Protein AF-A0A4Q3WYU2-F1 (afdb_monomer_lite)

Secondary structure (DSSP, 8-state):
-PPPPPPP--EEEE--SS--EEEE-PPPPPPPPPPPPPPP----------------PPP------------TT----------------S-HHHHHHHSTTGGGGTTSEEEEEEEEE-SSS-EEES-GGGGGSSSPPPGGGEEEBSS--TT--TT-EEEEEEEEE-TTTTT---TT-S-EE---TT-EEEEEE----------GGGS---TT--S-S-TT---EEEEEEE--S-TTT--HHHHHHHHHHHHHHHHTT--GGGEEEEETTS--SSSSS---B-S-HHHHHHHHHHHHHH--TT-EEEEEEES---EEESS-BTTBPSEEEB------

Radius of gyration: 28.09 Å; chains: 1;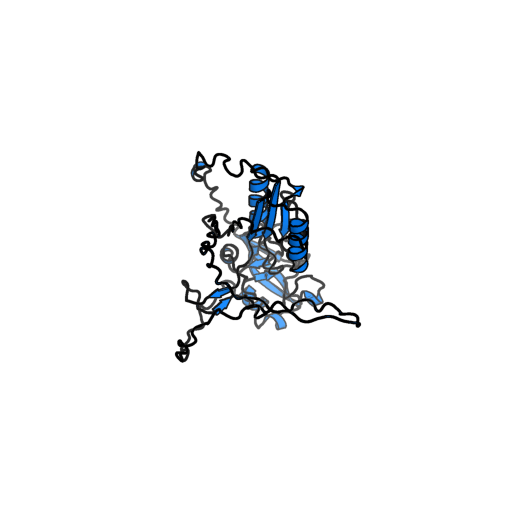 bounding box: 97×62×58 Å

Foldseek 3Di:
DPDQDDDFFEWEFEDADDDTDTDTDDDDDDDDDDDDDDDDDDDDDDDDDDDDDDDDDDDDPDDDPDPDDDPPPPPPDPDPDDPDPPPDAQWPQLLCCQHPNVVVQAQHKGKTWAWFADFLFTKGFRDPVVLNGQADDDSSGIATELDDDPVADGGFTKIKIAGKHQCVVVVHPFPPGRIHGYDDPPMDIDRPGHHDPPPPPPPVVNPPPPPPVPPPPDPQQPAEAEEEAFAAPGSVQQHVVRLVVQLVVLVVCVVSPHDLVRYAYAGACQDHPDDSHHRDYHNDPVVVVVVVVVVSVVDDPRHHYYYYHYHRDWDADPQDDDPRGGGTRPDDPPPD

pLDDT: mean 70.47, std 25.37, range [26.28, 98.38]

Sequence (336 aa):
MKPLPTFALVTLVTCGAALIGVKTVSAQRPIERPPLRKLPVDRAPVQRPPTGPVIKQVPKVELADSLTFNPTLTGQIKPNFPINAKIVLKSPSILKARGAQSATLLNEDVTVTGFYYDGSIPMVIDDMERTRVDMILPPESYIPLSSKVSSLRNGDEVSLTGRLIDPARSGLRLPGEKSALQIGADVTIRKVKPAASRWKRLDSAALTRIPNLTNKLSDGVKSKYAVIISGGADAANNHIRYWNCVKTMYSILTNSGYKAENIKVIYADGSGRDNSAPVHFSATRAHIWSVFKDIAGKMDAGDDLFVMINDHGGGFLTRDIGTYKVGNYGGVVDWS

Structure (mmCIF, N/CA/C/O backbone):
data_AF-A0A4Q3WYU2-F1
#
_entry.id   AF-A0A4Q3WYU2-F1
#
loop_
_atom_site.group_PDB
_atom_site.id
_atom_site.type_symbol
_atom_site.label_atom_id
_atom_site.label_alt_id
_atom_site.label_comp_id
_atom_site.label_asym_id
_atom_site.label_entity_id
_atom_site.label_seq_id
_atom_site.pdbx_PDB_ins_code
_atom_site.Cartn_x
_atom_site.Cartn_y
_atom_site.Cartn_z
_atom_site.occupancy
_atom_site.B_iso_or_equiv
_atom_site.auth_seq_id
_atom_site.auth_comp_id
_atom_site.auth_asym_id
_atom_site.auth_atom_id
_atom_site.pdbx_PDB_model_num
ATOM 1 N N . MET A 1 1 ? -35.645 -13.794 19.875 1.00 36.22 1 MET A N 1
ATOM 2 C CA . MET A 1 1 ? -34.588 -13.046 19.161 1.00 36.22 1 MET A CA 1
ATOM 3 C C . MET A 1 1 ? -34.485 -11.684 19.816 1.00 36.22 1 MET A C 1
ATOM 5 O O . MET A 1 1 ? -35.517 -11.042 19.965 1.00 36.22 1 MET A O 1
ATOM 9 N N . LYS A 1 2 ? -33.300 -11.286 20.293 1.00 28.61 2 LYS A N 1
ATOM 10 C CA . LYS A 1 2 ? -33.086 -9.906 20.753 1.00 28.61 2 LYS A CA 1
ATOM 11 C C . LYS A 1 2 ? -33.133 -8.986 19.522 1.00 28.61 2 LYS A C 1
ATOM 13 O O . LYS A 1 2 ? -32.611 -9.400 18.485 1.00 28.61 2 LYS A O 1
ATOM 18 N N . PRO A 1 3 ? -33.771 -7.808 19.595 1.00 30.09 3 PRO A N 1
ATOM 19 C CA . PRO A 1 3 ? -33.748 -6.860 18.489 1.00 30.09 3 PRO A CA 1
ATOM 20 C C . PRO A 1 3 ? -32.299 -6.442 18.213 1.00 30.09 3 PRO A C 1
ATOM 22 O O . PRO A 1 3 ? -31.518 -6.252 19.146 1.00 30.09 3 PRO A O 1
ATOM 25 N N . LEU A 1 4 ? -31.941 -6.348 16.932 1.00 27.11 4 LEU A N 1
ATOM 26 C CA . LEU A 1 4 ? -30.670 -5.767 16.504 1.00 27.11 4 LEU A CA 1
ATOM 27 C C . LEU A 1 4 ? -30.610 -4.309 16.994 1.00 27.11 4 LEU A C 1
ATOM 29 O O . LEU A 1 4 ? -31.610 -3.599 16.851 1.00 27.11 4 LEU A O 1
ATOM 33 N N . PRO A 1 5 ? -29.492 -3.859 17.588 1.00 30.80 5 PRO A N 1
ATOM 34 C CA . PRO A 1 5 ? -29.360 -2.481 18.030 1.00 30.80 5 PRO A CA 1
ATOM 35 C C . PRO A 1 5 ? -29.409 -1.524 16.834 1.00 30.80 5 PRO A C 1
ATOM 37 O O . PRO A 1 5 ? -28.837 -1.777 15.773 1.00 30.80 5 PRO A O 1
ATOM 40 N N . THR A 1 6 ? -30.124 -0.420 17.026 1.00 30.08 6 THR A N 1
ATOM 41 C CA . THR A 1 6 ? -30.239 0.693 16.085 1.00 30.08 6 THR A CA 1
ATOM 42 C C . THR A 1 6 ? -28.868 1.357 15.895 1.00 30.08 6 THR A C 1
ATOM 44 O O . THR A 1 6 ? -28.133 1.555 16.856 1.00 30.08 6 THR A O 1
ATOM 47 N N . PHE A 1 7 ? -28.531 1.647 14.638 1.00 32.41 7 PHE A N 1
ATOM 48 C CA . PHE A 1 7 ? -27.192 1.913 14.102 1.00 32.41 7 PHE A CA 1
ATOM 49 C C . PHE A 1 7 ? -26.309 2.941 14.837 1.00 32.41 7 PHE A C 1
ATOM 51 O O . PHE A 1 7 ? -26.759 4.012 15.239 1.00 32.41 7 PHE A O 1
ATOM 58 N N . ALA A 1 8 ? -25.013 2.608 14.877 1.00 34.38 8 ALA A N 1
ATOM 59 C CA . ALA A 1 8 ? -23.891 3.444 15.290 1.00 34.38 8 ALA A CA 1
ATOM 60 C C . ALA A 1 8 ? -23.617 4.596 14.305 1.00 34.38 8 ALA A C 1
ATOM 62 O O . ALA A 1 8 ? -23.794 4.469 13.090 1.00 34.38 8 ALA A O 1
ATOM 63 N N . LEU A 1 9 ? -23.125 5.712 14.842 1.00 31.77 9 LEU A N 1
ATOM 64 C CA . LEU A 1 9 ? -22.653 6.864 14.082 1.00 31.77 9 LEU A CA 1
ATOM 65 C C . LEU A 1 9 ? -21.375 6.501 13.305 1.00 31.77 9 LEU A C 1
ATOM 67 O O . LEU A 1 9 ? -20.271 6.561 13.840 1.00 31.77 9 LEU A O 1
ATOM 71 N N . VAL A 1 10 ? -21.504 6.153 12.024 1.00 34.06 10 VAL A N 1
ATOM 72 C CA . VAL A 1 10 ? -20.340 5.909 11.159 1.00 34.06 10 VAL A CA 1
ATOM 73 C C . VAL A 1 10 ? -19.762 7.250 10.714 1.00 34.06 10 VAL A C 1
ATOM 75 O O . VAL A 1 10 ? -20.357 7.964 9.908 1.00 34.06 10 VAL A O 1
ATOM 78 N N . THR A 1 11 ? -18.589 7.595 11.241 1.00 37.28 11 THR A N 1
ATOM 79 C CA . THR A 1 11 ? -17.799 8.730 10.754 1.00 37.28 11 THR A CA 1
ATOM 80 C C . THR A 1 11 ? -16.796 8.235 9.721 1.00 37.28 11 THR A C 1
ATOM 82 O O . THR A 1 11 ? -15.835 7.565 10.082 1.00 37.28 11 THR A O 1
ATOM 85 N N . LEU A 1 12 ? -17.006 8.575 8.447 1.00 35.03 12 LEU A N 1
ATOM 86 C CA . LEU A 1 12 ? -16.069 8.249 7.371 1.00 35.03 12 LEU A CA 1
ATOM 87 C C . LEU A 1 12 ? -15.026 9.367 7.237 1.00 35.03 12 LEU A C 1
ATOM 89 O O . LEU A 1 12 ? -15.391 10.535 7.087 1.00 35.03 12 LEU A O 1
ATOM 93 N N . VAL A 1 13 ? -13.744 9.004 7.266 1.00 41.38 13 VAL A N 1
ATOM 94 C CA . VAL A 1 13 ? -12.618 9.914 7.014 1.00 41.38 13 VAL A CA 1
ATOM 95 C C . VAL A 1 13 ? -11.831 9.400 5.815 1.00 41.38 13 VAL A C 1
ATOM 97 O O . VAL A 1 13 ? -11.294 8.297 5.868 1.00 41.38 13 VAL A O 1
ATOM 100 N N . THR A 1 14 ? -11.738 10.207 4.757 1.00 39.31 14 THR A N 1
ATOM 101 C CA . THR A 1 14 ? -10.902 9.937 3.577 1.00 39.31 14 THR A CA 1
ATOM 102 C C . THR A 1 14 ? -9.653 10.813 3.621 1.00 39.31 14 THR A C 1
ATOM 104 O O . THR A 1 14 ? -9.772 12.031 3.769 1.00 39.31 14 THR A O 1
ATOM 107 N N . CYS A 1 15 ? -8.462 10.231 3.470 1.00 34.69 15 CYS A N 1
ATOM 108 C CA . CYS A 1 15 ? -7.206 10.984 3.440 1.00 34.69 15 CYS A CA 1
ATOM 109 C C . CYS A 1 15 ? -6.688 11.116 1.998 1.00 34.69 15 CYS A C 1
ATOM 111 O O . CYS A 1 15 ? -5.804 10.382 1.568 1.00 34.69 15 CYS A O 1
ATOM 113 N N . GLY A 1 16 ? -7.219 12.095 1.261 1.00 30.66 16 GLY A N 1
ATOM 114 C CA . GLY A 1 16 ? -6.576 12.639 0.061 1.00 30.66 16 GLY A CA 1
ATOM 115 C C . GLY A 1 16 ? -5.658 13.810 0.424 1.00 30.66 16 GLY A C 1
ATOM 116 O O . GLY A 1 16 ? -5.821 14.431 1.474 1.00 30.66 16 GLY A O 1
ATOM 117 N N . ALA A 1 17 ? -4.666 14.113 -0.418 1.00 31.42 17 ALA A N 1
ATOM 118 C CA . ALA A 1 17 ? -3.801 15.274 -0.226 1.00 31.42 17 ALA A CA 1
ATOM 119 C C . ALA A 1 17 ? -4.651 16.559 -0.101 1.00 31.42 17 ALA A C 1
ATOM 121 O O . ALA A 1 17 ? -5.239 17.011 -1.075 1.00 31.42 17 ALA A O 1
ATOM 122 N N . ALA A 1 18 ? -4.661 17.127 1.108 1.00 29.39 18 ALA A N 1
ATOM 123 C CA . ALA A 1 18 ? -5.449 18.269 1.579 1.00 29.39 18 ALA A CA 1
ATOM 124 C C . ALA A 1 18 ? -6.909 17.961 1.999 1.00 29.39 18 ALA A C 1
ATOM 126 O O . ALA A 1 18 ? -7.760 17.595 1.200 1.00 29.39 18 ALA A O 1
ATOM 127 N N . LEU A 1 19 ? -7.162 18.245 3.285 1.00 26.34 19 LEU A N 1
ATOM 128 C CA . LEU A 1 19 ? -8.415 18.200 4.052 1.00 26.34 19 LEU A CA 1
ATOM 129 C C . LEU A 1 19 ? -8.947 16.825 4.497 1.00 26.34 19 LEU A C 1
ATOM 131 O O . LEU A 1 19 ? -9.475 16.027 3.732 1.00 26.34 19 LEU A O 1
ATOM 135 N N . ILE A 1 20 ? -8.904 16.636 5.821 1.00 33.47 20 ILE A N 1
ATOM 136 C CA . ILE A 1 20 ? -9.708 15.669 6.572 1.00 33.47 20 ILE A CA 1
ATOM 137 C C . ILE A 1 20 ? -11.141 16.220 6.614 1.00 33.47 20 ILE A C 1
ATOM 139 O O . ILE A 1 20 ? -11.420 17.171 7.343 1.00 33.47 20 ILE A O 1
ATOM 143 N N . GLY A 1 21 ? -12.042 15.654 5.813 1.00 27.81 21 GLY A N 1
ATOM 144 C CA . GLY A 1 21 ? -13.479 15.909 5.906 1.00 27.81 21 GLY A CA 1
ATOM 145 C C . GLY A 1 21 ? -14.142 14.871 6.808 1.00 27.81 21 GLY A C 1
ATOM 146 O O . GLY A 1 21 ? -14.044 13.678 6.542 1.00 27.81 21 GLY A O 1
ATOM 147 N N . VAL A 1 22 ? -14.818 15.318 7.866 1.00 33.62 22 VAL A N 1
ATOM 148 C CA . VAL A 1 22 ? -15.658 14.479 8.733 1.00 33.62 22 VAL A CA 1
ATOM 149 C C . VAL A 1 22 ? -17.099 14.625 8.256 1.00 33.62 22 VAL A C 1
ATOM 151 O O . VAL A 1 22 ? -17.645 15.727 8.301 1.00 33.62 22 VAL A O 1
ATOM 154 N N . LYS A 1 23 ? -17.729 13.537 7.799 1.00 28.70 23 LYS A N 1
ATOM 155 C CA . LYS A 1 23 ? -19.165 13.527 7.486 1.00 28.70 23 LYS A CA 1
ATOM 156 C C . LYS A 1 23 ? -19.895 12.615 8.464 1.00 28.70 23 LYS A C 1
ATOM 158 O O . LYS A 1 23 ? -19.729 11.400 8.427 1.00 28.70 23 LYS A O 1
ATOM 163 N N . THR A 1 24 ? -20.708 13.213 9.325 1.00 30.83 24 THR A N 1
ATOM 164 C CA . THR A 1 24 ? -21.656 12.518 10.196 1.00 30.83 24 THR A CA 1
ATOM 165 C C . THR A 1 24 ? -22.984 12.350 9.463 1.00 30.83 24 THR A C 1
ATOM 167 O O . THR A 1 24 ? -23.554 13.315 8.955 1.00 30.83 24 THR A O 1
ATOM 170 N N . VAL A 1 25 ? -23.486 11.118 9.388 1.00 27.55 25 VAL A N 1
ATOM 171 C CA . VAL A 1 25 ? -24.829 10.825 8.870 1.00 27.55 25 VAL A CA 1
ATOM 172 C C . VAL A 1 25 ? -25.717 10.492 10.064 1.00 27.55 25 VAL A C 1
ATOM 174 O O . VAL A 1 25 ? -25.493 9.497 10.744 1.00 27.55 25 VAL A O 1
ATOM 177 N N . SER A 1 26 ? -26.699 11.351 10.341 1.00 27.19 26 SER A N 1
ATOM 178 C CA . SER A 1 26 ? -27.725 11.110 11.359 1.00 27.19 26 SER A CA 1
ATOM 179 C C . SER A 1 26 ? -28.973 10.543 10.686 1.00 27.19 26 SER A C 1
ATOM 181 O O . SER A 1 26 ? -29.485 11.138 9.735 1.00 27.19 26 SER A O 1
ATOM 183 N N . ALA A 1 27 ? -29.461 9.395 11.154 1.00 29.72 27 ALA A N 1
ATOM 184 C CA . ALA A 1 27 ? -30.736 8.849 10.706 1.00 29.72 27 ALA A CA 1
ATOM 185 C C . ALA A 1 27 ? -31.886 9.710 11.260 1.00 29.72 27 ALA A C 1
ATOM 187 O O . ALA A 1 27 ? -32.022 9.876 12.474 1.00 29.72 27 ALA A O 1
ATOM 188 N N . GLN A 1 28 ? -32.724 10.266 10.381 1.00 28.83 28 GLN A N 1
ATOM 189 C CA . GLN A 1 28 ? -33.962 10.931 10.795 1.00 28.83 28 GLN A CA 1
ATOM 190 C C . GLN A 1 28 ? -34.948 9.890 11.346 1.00 28.83 28 GLN A C 1
ATOM 192 O O . GLN A 1 28 ? -35.113 8.813 10.773 1.00 28.83 28 GLN A O 1
ATOM 197 N N . ARG A 1 29 ? -35.587 10.206 12.482 1.00 30.81 29 ARG A N 1
ATOM 198 C CA . ARG A 1 29 ? -36.565 9.322 13.134 1.00 30.81 29 ARG A CA 1
ATOM 199 C C . ARG A 1 29 ? -37.762 9.057 12.205 1.00 30.81 29 ARG A C 1
ATOM 201 O O . ARG A 1 29 ? -38.198 9.989 11.527 1.00 30.81 29 ARG A O 1
ATOM 208 N N . PRO A 1 30 ? -38.344 7.844 12.211 1.00 31.12 30 PRO A N 1
ATOM 209 C CA . PRO A 1 30 ? -39.602 7.590 11.522 1.00 31.12 30 PRO A CA 1
ATOM 210 C C . PRO A 1 30 ? -40.717 8.462 12.110 1.00 31.12 30 PRO A C 1
ATOM 212 O O . PRO A 1 30 ? -40.855 8.566 13.327 1.00 31.12 30 PRO A O 1
ATOM 215 N N . ILE A 1 31 ? -41.511 9.076 11.235 1.00 32.53 31 ILE A N 1
ATOM 216 C CA . ILE A 1 31 ? -42.724 9.815 11.596 1.00 32.53 31 ILE A CA 1
ATOM 217 C C . ILE A 1 31 ? -43.745 8.805 12.140 1.00 32.53 31 ILE A C 1
ATOM 219 O O . ILE A 1 31 ? -44.181 7.912 11.410 1.00 32.53 31 ILE A O 1
ATOM 223 N N . GLU A 1 32 ? -44.119 8.927 13.415 1.00 32.00 32 GLU A N 1
ATOM 224 C CA . GLU A 1 32 ? -45.180 8.119 14.022 1.00 32.00 32 GLU A CA 1
ATOM 225 C C . GLU A 1 32 ? -46.522 8.409 13.332 1.00 32.00 32 GLU A C 1
ATOM 227 O O . GLU A 1 32 ? -46.967 9.555 13.252 1.00 32.00 32 GLU A O 1
ATOM 232 N N . ARG A 1 33 ? -47.180 7.364 12.815 1.00 37.44 33 ARG A N 1
ATOM 233 C CA . ARG A 1 33 ? -48.567 7.461 12.337 1.00 37.44 33 ARG A CA 1
ATOM 234 C C . ARG A 1 33 ? -49.530 7.344 13.525 1.00 37.44 33 ARG A C 1
ATOM 236 O O . ARG A 1 33 ? -49.306 6.494 14.387 1.00 37.44 33 ARG A O 1
ATOM 243 N N . PRO A 1 34 ? -50.624 8.125 13.559 1.00 37.47 34 PRO A N 1
ATOM 244 C CA . PRO A 1 34 ? -51.607 8.051 14.634 1.00 37.47 34 PRO A CA 1
ATOM 245 C C . PRO A 1 34 ? -52.399 6.728 14.592 1.00 37.47 34 PRO A C 1
ATOM 247 O O . PRO A 1 34 ? -52.540 6.123 13.524 1.00 37.47 34 PRO A O 1
ATOM 250 N N . PRO A 1 35 ? -52.933 6.263 15.738 1.00 38.59 35 PRO A N 1
ATOM 251 C CA . PRO A 1 35 ? -53.561 4.951 15.842 1.00 38.59 35 PRO A CA 1
ATOM 252 C C . PRO A 1 35 ? -54.923 4.898 15.136 1.00 38.59 35 PRO A C 1
ATOM 254 O O . PRO A 1 35 ? -55.763 5.787 15.275 1.00 38.59 35 PRO A O 1
ATOM 257 N N . LEU A 1 36 ? -55.154 3.805 14.403 1.00 36.00 36 LEU A N 1
ATOM 258 C CA . LEU A 1 36 ? -56.423 3.506 13.740 1.00 36.00 36 LEU A CA 1
ATOM 259 C C . LEU A 1 36 ? -57.513 3.119 14.753 1.00 36.00 36 LEU A C 1
ATOM 261 O O . LEU A 1 36 ? -57.326 2.269 15.626 1.00 36.00 36 LEU A O 1
ATOM 265 N N . ARG A 1 37 ? -58.680 3.747 14.586 1.00 39.66 37 ARG A N 1
ATOM 266 C CA . ARG A 1 37 ? -59.921 3.548 15.345 1.00 39.66 37 ARG A CA 1
ATOM 267 C C . ARG A 1 37 ? -60.522 2.169 15.018 1.00 39.66 37 ARG A C 1
ATOM 269 O O . ARG A 1 37 ? -60.718 1.854 13.848 1.00 39.66 37 ARG A O 1
ATOM 276 N N . LYS A 1 38 ? -60.827 1.352 16.034 1.00 39.81 38 LYS A N 1
ATOM 277 C CA . LYS A 1 38 ? -61.499 0.047 15.865 1.00 39.81 38 LYS A CA 1
ATOM 278 C C . LYS A 1 38 ? -62.997 0.235 15.593 1.00 39.81 38 LYS A C 1
ATOM 280 O O . LYS A 1 38 ? -63.651 0.983 16.315 1.00 39.81 38 LYS A O 1
ATOM 285 N N . LEU A 1 39 ? -63.528 -0.483 14.602 1.00 34.34 39 LEU A N 1
ATOM 286 C CA . LEU A 1 39 ? -64.965 -0.723 14.420 1.00 34.34 39 LEU A CA 1
ATOM 287 C C . LEU A 1 39 ? -65.352 -2.080 15.045 1.00 34.34 39 LEU A C 1
ATOM 289 O O . LEU A 1 39 ? -64.511 -2.985 15.055 1.00 34.34 39 LEU A O 1
ATOM 293 N N . PRO A 1 40 ? -66.579 -2.237 15.577 1.00 47.78 40 PRO A N 1
ATOM 294 C CA . PRO A 1 40 ? -67.021 -3.464 16.231 1.00 47.78 40 PRO A CA 1
ATOM 295 C C . PRO A 1 40 ? -67.700 -4.415 15.236 1.00 47.78 40 PRO A C 1
ATOM 297 O O . PRO A 1 40 ? -68.436 -3.963 14.362 1.00 47.78 40 PRO A O 1
ATOM 300 N N . VAL A 1 41 ? -67.509 -5.726 15.407 1.00 41.09 41 VAL A N 1
ATOM 301 C CA . VAL A 1 41 ? -68.392 -6.745 14.814 1.00 41.09 41 VAL A CA 1
ATOM 302 C C . VAL A 1 41 ? -68.646 -7.861 15.830 1.00 41.09 41 VAL A C 1
ATOM 304 O O . VAL A 1 41 ? -67.733 -8.311 16.525 1.00 41.09 41 VAL A O 1
ATOM 307 N N . ASP A 1 42 ? -69.920 -8.235 15.905 1.00 40.00 42 ASP A N 1
ATOM 308 C CA . ASP A 1 42 ? -70.574 -9.156 16.829 1.00 40.00 42 ASP A CA 1
ATOM 309 C C . ASP A 1 42 ? -70.269 -10.655 16.628 1.00 40.00 42 ASP A C 1
ATOM 311 O O . ASP A 1 42 ? -69.681 -11.097 15.643 1.00 40.00 42 ASP A O 1
ATOM 315 N N . ARG A 1 43 ? -70.693 -11.426 17.640 1.00 39.28 43 ARG A N 1
ATOM 316 C CA . ARG A 1 43 ? -70.486 -12.863 17.915 1.00 39.28 43 ARG A CA 1
ATOM 317 C C . ARG A 1 43 ? -71.302 -13.826 17.030 1.00 39.28 43 ARG A C 1
ATOM 319 O O . ARG A 1 43 ? -72.459 -13.541 16.754 1.00 39.28 43 ARG A O 1
ATOM 326 N N . ALA A 1 44 ? -70.791 -15.056 16.840 1.00 35.91 44 ALA A N 1
ATOM 327 C CA . ALA A 1 44 ? -71.470 -16.325 17.204 1.00 35.91 44 ALA A CA 1
ATOM 328 C C . ALA A 1 44 ? -70.508 -17.558 17.164 1.00 35.91 44 ALA A C 1
ATOM 330 O O . ALA A 1 44 ? -69.491 -17.480 16.475 1.00 35.91 44 ALA A O 1
ATOM 331 N N . PRO A 1 45 ? -70.776 -18.678 17.891 1.00 59.62 45 PRO A N 1
ATOM 332 C CA . PRO A 1 45 ? -69.786 -19.738 18.191 1.00 59.62 45 PRO A CA 1
ATOM 333 C C . PRO A 1 45 ? -70.165 -21.165 17.719 1.00 59.62 45 PRO A C 1
ATOM 335 O O . PRO A 1 45 ? -71.331 -21.519 17.826 1.00 59.62 45 PRO A O 1
ATOM 338 N N . VAL A 1 46 ? -69.203 -22.038 17.350 1.00 35.84 46 VAL A N 1
ATOM 339 C CA . VAL A 1 46 ? -69.365 -23.525 17.337 1.00 35.84 46 VAL A CA 1
ATOM 340 C C . VAL A 1 46 ? -68.011 -24.256 17.582 1.00 35.84 46 VAL A C 1
ATOM 342 O O . VAL A 1 46 ? -66.941 -23.676 17.425 1.00 35.84 46 VAL A O 1
ATOM 345 N N . GLN A 1 47 ? -68.108 -25.508 18.050 1.00 36.59 47 GLN A N 1
ATOM 346 C CA . GLN A 1 47 ? -67.252 -26.383 18.880 1.00 36.59 47 GLN A CA 1
ATOM 347 C C . GLN A 1 47 ? -65.961 -27.022 18.274 1.00 36.59 47 GLN A C 1
ATOM 349 O O . GLN A 1 47 ? -65.692 -26.955 17.082 1.00 36.59 47 GLN A O 1
ATOM 354 N N . ARG A 1 48 ? -65.178 -27.674 19.162 1.00 38.00 48 ARG A N 1
ATOM 355 C CA . ARG A 1 48 ? -63.911 -28.467 19.032 1.00 38.00 48 ARG A CA 1
ATOM 356 C C . ARG A 1 48 ? -64.177 -29.991 19.249 1.00 38.00 48 ARG A C 1
ATOM 358 O O . ARG A 1 48 ? -65.268 -30.261 19.746 1.00 38.00 48 ARG A O 1
ATOM 365 N N . PRO A 1 49 ? -63.192 -30.945 19.242 1.00 53.53 49 PRO A N 1
ATOM 366 C CA . PRO A 1 49 ? -61.919 -31.222 18.494 1.00 53.53 49 PRO A CA 1
ATOM 367 C C . PRO A 1 49 ? -61.873 -32.749 18.055 1.00 53.53 49 PRO A C 1
ATOM 369 O O . PRO A 1 49 ? -62.976 -33.267 17.896 1.00 53.53 49 PRO A O 1
ATOM 372 N N . PRO A 1 50 ? -60.760 -33.554 17.917 1.00 54.09 50 PRO A N 1
ATOM 373 C CA . PRO A 1 50 ? -59.294 -33.327 18.019 1.00 54.09 50 PRO A CA 1
ATOM 374 C C . PRO A 1 50 ? -58.339 -34.079 17.023 1.00 54.09 50 PRO A C 1
ATOM 376 O O . PRO A 1 50 ? -58.737 -34.913 16.223 1.00 54.09 50 PRO A O 1
ATOM 379 N N . THR A 1 51 ? -57.029 -33.831 17.225 1.00 34.84 51 THR A N 1
ATOM 380 C CA . THR A 1 51 ? -55.811 -34.657 16.964 1.00 34.84 51 THR A CA 1
ATOM 381 C C . THR A 1 51 ? -54.989 -34.478 15.672 1.00 34.84 51 THR A C 1
ATOM 383 O O . THR A 1 51 ? -55.464 -34.675 14.564 1.00 34.84 51 THR A O 1
ATOM 386 N N . GLY A 1 52 ? -53.692 -34.168 15.859 1.00 35.94 52 GLY A N 1
ATOM 387 C CA . GLY A 1 52 ? -52.616 -34.239 14.855 1.00 35.94 52 GLY A CA 1
ATOM 388 C C . GLY A 1 52 ? -51.461 -33.253 15.138 1.00 35.94 52 GLY A C 1
ATOM 389 O O . GLY A 1 52 ? -51.740 -32.083 15.405 1.00 35.94 52 GLY A O 1
ATOM 390 N N . PRO A 1 53 ? -50.175 -33.667 15.131 1.00 34.16 53 PRO A N 1
ATOM 391 C CA . PRO A 1 53 ? -49.057 -32.807 15.525 1.00 34.16 53 PRO A CA 1
ATOM 392 C C . PRO A 1 53 ? -48.718 -31.781 14.432 1.00 34.16 53 PRO A C 1
ATOM 394 O O . PRO A 1 53 ? -48.368 -32.130 13.308 1.00 34.16 53 PRO A O 1
ATOM 397 N N . VAL A 1 54 ? -48.797 -30.496 14.782 1.00 34.88 54 VAL A N 1
ATOM 398 C CA . VAL A 1 54 ? -48.447 -29.371 13.906 1.00 34.88 54 VAL A CA 1
ATOM 399 C C . VAL A 1 54 ? -46.942 -29.111 13.980 1.00 34.88 54 VAL A C 1
ATOM 401 O O . VAL A 1 54 ? -46.431 -28.623 14.990 1.00 34.88 54 VAL A O 1
ATOM 404 N N . ILE A 1 55 ? -46.234 -29.385 12.883 1.00 38.03 55 ILE A N 1
ATOM 405 C CA . ILE A 1 55 ? -44.903 -28.829 12.620 1.00 38.03 55 ILE A CA 1
ATOM 406 C C . ILE A 1 55 ? -45.086 -27.322 12.406 1.00 38.03 55 ILE A C 1
ATOM 408 O O . ILE A 1 55 ? -45.748 -26.900 11.458 1.00 38.03 55 ILE A O 1
ATOM 412 N N . LYS A 1 56 ? -44.525 -26.492 13.294 1.00 30.67 56 LYS A N 1
ATOM 413 C CA . LYS A 1 56 ? -44.505 -25.036 13.106 1.00 30.67 56 LYS A CA 1
ATOM 414 C C . LYS A 1 56 ? -43.626 -24.698 11.901 1.00 30.67 56 LYS A C 1
ATOM 416 O O . LYS A 1 56 ? -42.403 -24.690 12.010 1.00 30.67 56 LYS A O 1
ATOM 421 N N . GLN A 1 57 ? -44.257 -24.392 10.769 1.00 32.53 57 GLN A N 1
ATOM 422 C CA . GLN A 1 57 ? -43.619 -23.630 9.702 1.00 32.53 57 GLN A CA 1
ATOM 423 C C . GLN A 1 57 ? -43.215 -22.259 10.259 1.00 32.53 57 GLN A C 1
ATOM 425 O O . GLN A 1 57 ? -44.024 -21.533 10.838 1.00 32.53 57 GLN A O 1
ATOM 430 N N . VAL A 1 58 ? -41.932 -21.937 10.121 1.00 33.81 58 VAL A N 1
ATOM 431 C CA . VAL A 1 58 ? -41.390 -20.600 10.369 1.00 33.81 58 VAL A CA 1
ATOM 432 C C . VAL A 1 58 ? -41.974 -19.663 9.304 1.00 33.81 58 VAL A C 1
ATOM 434 O O . VAL A 1 58 ? -41.992 -20.052 8.134 1.00 33.81 58 VAL A O 1
ATOM 437 N N . PRO A 1 59 ? -42.454 -18.453 9.643 1.00 29.11 59 PRO A N 1
ATOM 438 C CA . PRO A 1 59 ? -42.950 -17.529 8.633 1.00 29.11 59 PRO A CA 1
ATOM 439 C C . PRO A 1 59 ? -41.822 -17.154 7.670 1.00 29.11 59 PRO A C 1
ATOM 441 O O . PRO A 1 59 ? -40.771 -16.663 8.087 1.00 29.11 59 PRO A O 1
ATOM 444 N N . LYS A 1 60 ? -42.059 -17.376 6.377 1.00 29.06 60 LYS A N 1
ATOM 445 C CA . LYS A 1 60 ? -41.278 -16.798 5.287 1.00 29.06 60 LYS A CA 1
ATOM 446 C C . LYS A 1 60 ? -41.478 -15.283 5.358 1.00 29.06 60 LYS A C 1
ATOM 448 O O . LYS A 1 60 ? -42.589 -14.801 5.166 1.00 29.06 60 LYS A O 1
ATOM 453 N N . VAL A 1 61 ? -40.430 -14.543 5.706 1.00 27.00 61 VAL A N 1
ATOM 454 C CA . VAL A 1 61 ? -40.441 -13.081 5.608 1.00 27.00 61 VAL A CA 1
ATOM 455 C C . VAL A 1 61 ? -40.332 -12.747 4.124 1.00 27.00 61 VAL A C 1
ATOM 457 O O . VAL A 1 61 ? -39.254 -12.842 3.544 1.00 27.00 61 VAL A O 1
ATOM 460 N N . GLU A 1 62 ? -41.460 -12.423 3.497 1.00 29.02 62 GLU A N 1
ATOM 461 C CA . GLU A 1 62 ? -41.476 -11.716 2.219 1.00 29.02 62 GLU A CA 1
ATOM 462 C C . GLU A 1 62 ? -40.990 -10.287 2.478 1.00 29.02 62 GLU A C 1
ATOM 464 O O . GLU A 1 62 ? -41.632 -9.506 3.183 1.00 29.02 62 GLU A O 1
ATOM 469 N N . LEU A 1 63 ? -39.802 -9.966 1.962 1.00 29.58 63 LEU A N 1
ATOM 470 C CA . LEU A 1 63 ? -39.354 -8.586 1.826 1.00 29.58 63 LEU A CA 1
ATOM 471 C C . LEU A 1 63 ? -40.274 -7.922 0.803 1.00 29.58 63 LEU A C 1
ATOM 473 O O . LEU A 1 63 ? -40.385 -8.387 -0.325 1.00 29.58 63 LEU A O 1
ATOM 477 N N . ALA A 1 64 ? -40.965 -6.867 1.225 1.00 28.91 64 ALA A N 1
ATOM 478 C CA . ALA A 1 64 ? -41.820 -6.087 0.352 1.00 28.91 64 ALA A CA 1
ATOM 479 C C . ALA A 1 64 ? -40.987 -5.466 -0.780 1.00 28.91 64 ALA A C 1
ATOM 481 O O . ALA A 1 64 ? -40.192 -4.550 -0.559 1.00 28.91 64 ALA A O 1
ATOM 482 N N . ASP A 1 65 ? -41.220 -5.960 -1.992 1.00 37.41 65 ASP A N 1
ATOM 483 C CA . ASP A 1 65 ? -40.890 -5.302 -3.247 1.00 37.41 65 ASP A CA 1
ATOM 484 C C . ASP A 1 65 ? -41.677 -3.989 -3.352 1.00 37.41 65 ASP A C 1
ATOM 486 O O . ASP A 1 65 ? -42.827 -3.966 -3.787 1.00 37.41 65 ASP A O 1
ATOM 490 N N . SER A 1 66 ? -41.073 -2.866 -2.957 1.00 30.30 66 SER A N 1
ATOM 491 C CA . SER A 1 66 ? -41.512 -1.551 -3.439 1.00 30.30 66 SER A CA 1
ATOM 492 C C . SER A 1 66 ? -40.419 -0.485 -3.307 1.00 30.30 66 SER A C 1
ATOM 494 O O . SER A 1 66 ? -40.519 0.455 -2.520 1.00 30.30 66 SER A O 1
ATOM 496 N N . LEU A 1 67 ? -39.385 -0.598 -4.136 1.00 26.28 67 LEU A N 1
ATOM 497 C CA . LEU A 1 67 ? -38.721 0.571 -4.712 1.00 26.28 67 LEU A CA 1
ATOM 498 C C . LEU A 1 67 ? -38.935 0.483 -6.222 1.00 26.28 67 LEU A C 1
ATOM 500 O O . LEU A 1 67 ? -38.145 -0.104 -6.953 1.00 26.28 67 LEU A O 1
ATOM 504 N N . THR A 1 68 ? -40.062 1.017 -6.689 1.00 26.77 68 THR A N 1
ATOM 505 C CA . THR A 1 68 ? -40.345 1.141 -8.120 1.00 26.77 68 THR A CA 1
ATOM 506 C C . THR A 1 68 ? -39.337 2.101 -8.744 1.00 26.77 68 THR A C 1
ATOM 508 O O . THR A 1 68 ? -39.427 3.317 -8.566 1.00 26.77 68 THR A O 1
ATOM 511 N N . PHE A 1 69 ? -38.368 1.544 -9.464 1.00 29.38 69 PHE A N 1
ATOM 512 C CA . PHE A 1 69 ? -37.470 2.285 -10.338 1.00 29.38 69 PHE A CA 1
ATOM 513 C C . PHE A 1 69 ? -38.226 2.646 -11.623 1.00 29.38 69 PHE A C 1
ATOM 515 O O . PHE A 1 69 ? -38.826 1.782 -12.256 1.00 29.38 69 PHE A O 1
ATOM 522 N N . ASN A 1 70 ? -38.235 3.927 -11.986 1.00 27.52 70 ASN A N 1
ATOM 523 C CA . ASN A 1 70 ? -38.912 4.443 -13.175 1.00 27.52 70 ASN A CA 1
ATOM 524 C C . ASN A 1 70 ? -38.012 4.214 -14.415 1.00 27.52 70 ASN A C 1
ATOM 526 O O . ASN A 1 70 ? -36.968 4.862 -14.507 1.00 27.52 70 ASN A O 1
ATOM 530 N N . PRO A 1 71 ? -38.356 3.319 -15.365 1.00 33.34 71 PRO A N 1
ATOM 531 C CA . PRO A 1 71 ? -37.442 2.897 -16.432 1.00 33.34 71 PRO A CA 1
ATOM 532 C C . PRO A 1 71 ? -37.443 3.820 -17.665 1.00 33.34 71 PRO A C 1
ATOM 534 O O . PRO A 1 71 ? -36.858 3.484 -18.691 1.00 33.34 71 PRO A O 1
ATOM 537 N N . THR A 1 72 ? -38.065 4.998 -17.605 1.00 26.77 72 THR A N 1
ATOM 538 C CA . THR A 1 72 ? -38.363 5.799 -18.811 1.00 26.77 72 THR A CA 1
ATOM 539 C C . THR A 1 72 ? -37.211 6.681 -19.326 1.00 26.77 72 THR A C 1
ATOM 541 O O . THR A 1 72 ? -37.440 7.663 -20.024 1.00 26.77 72 THR A O 1
ATOM 544 N N . LEU A 1 73 ? -35.954 6.345 -19.028 1.00 33.16 73 LEU A N 1
ATOM 545 C CA . LEU A 1 73 ? -34.771 7.052 -19.548 1.00 33.16 73 LEU A CA 1
ATOM 546 C C . LEU A 1 73 ? -33.823 6.116 -20.311 1.00 33.16 73 LEU A C 1
ATOM 548 O O . LEU A 1 73 ? -32.606 6.262 -20.272 1.00 33.16 73 LEU A O 1
ATOM 552 N N . THR A 1 74 ? -34.369 5.171 -21.077 1.00 37.22 74 THR A N 1
ATOM 553 C CA . THR A 1 74 ? -33.627 4.482 -22.144 1.00 37.22 74 THR A CA 1
ATOM 554 C C . THR A 1 74 ? -33.602 5.342 -23.407 1.00 37.22 74 THR A C 1
ATOM 556 O O . THR A 1 74 ? -34.166 4.990 -24.443 1.00 37.22 74 THR A O 1
ATOM 559 N N . GLY A 1 75 ? -32.951 6.502 -23.323 1.00 30.67 75 GLY A N 1
ATOM 560 C CA . GLY A 1 75 ? -32.478 7.199 -24.511 1.00 30.67 75 GLY A CA 1
ATOM 561 C C . GLY A 1 75 ? -31.279 6.434 -25.061 1.00 30.67 75 GLY A C 1
ATOM 562 O O . GLY A 1 75 ? -30.234 6.386 -24.417 1.00 30.67 75 GLY A O 1
ATOM 563 N N . GLN A 1 76 ? -31.433 5.810 -26.230 1.00 36.50 76 GLN A N 1
ATOM 564 C CA . GLN A 1 76 ? -30.334 5.225 -26.997 1.00 36.50 76 GLN A CA 1
ATOM 565 C C . GLN A 1 76 ? -29.304 6.310 -27.343 1.00 36.50 76 GLN A C 1
ATOM 567 O O . GLN A 1 76 ? -29.374 6.937 -28.398 1.00 36.50 76 GLN A O 1
ATOM 572 N N . ILE A 1 77 ? -28.324 6.539 -26.473 1.00 31.00 77 ILE A N 1
ATOM 573 C CA . ILE A 1 77 ? -27.156 7.338 -26.830 1.00 31.00 77 ILE A CA 1
ATOM 574 C C . ILE A 1 77 ? -26.143 6.375 -27.437 1.00 31.00 77 ILE A C 1
ATOM 576 O O . ILE A 1 77 ? -25.435 5.657 -26.733 1.00 31.00 77 ILE A O 1
ATOM 580 N N . LYS A 1 78 ? -26.107 6.345 -28.774 1.00 29.56 78 LYS A N 1
ATOM 581 C CA . LYS A 1 78 ? -24.988 5.772 -29.527 1.00 29.56 78 LYS A CA 1
ATOM 582 C C . LYS A 1 78 ? -23.714 6.463 -29.045 1.00 29.56 78 LYS A C 1
ATOM 584 O O . LYS A 1 78 ? -23.620 7.687 -29.168 1.00 29.56 78 LYS A O 1
ATOM 589 N N . PRO A 1 79 ? -22.746 5.735 -28.485 1.00 34.62 79 PRO A N 1
ATOM 590 C CA . PRO A 1 79 ? -21.617 6.398 -27.888 1.00 34.62 79 PRO A CA 1
ATOM 591 C C . PRO A 1 79 ? -20.597 6.749 -28.969 1.00 34.62 79 PRO A C 1
ATOM 593 O O . PRO A 1 79 ? -19.948 5.8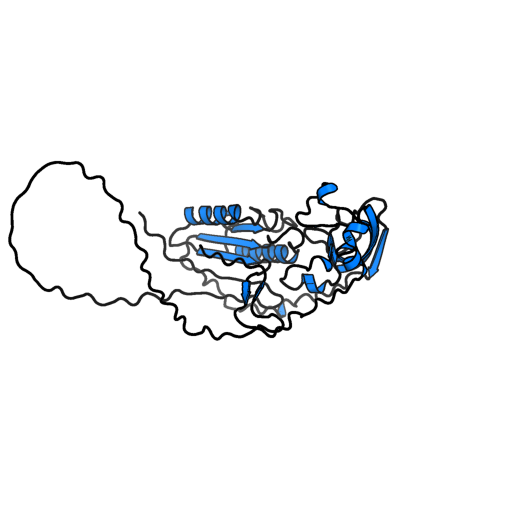84 -29.551 1.00 34.62 79 PRO A O 1
ATOM 596 N N . ASN A 1 80 ? -20.447 8.043 -29.222 1.00 33.66 80 ASN A N 1
ATOM 597 C CA . ASN A 1 80 ? -19.269 8.572 -29.892 1.00 33.66 80 ASN A CA 1
ATOM 598 C C . ASN A 1 80 ? -18.256 8.932 -28.796 1.00 33.66 80 ASN A C 1
ATOM 600 O O . ASN A 1 80 ? -18.344 9.984 -28.165 1.00 33.66 80 ASN A O 1
ATOM 604 N N . PHE A 1 81 ? -17.350 7.997 -28.505 1.00 38.72 81 PHE A N 1
ATOM 605 C CA . PHE A 1 81 ? -16.371 8.094 -27.423 1.00 38.72 81 PHE A CA 1
ATOM 606 C C . PHE A 1 81 ? -15.042 8.711 -27.884 1.00 38.72 81 PHE A C 1
ATOM 608 O O . PHE A 1 81 ? -14.523 8.335 -28.934 1.00 38.72 81 PHE A O 1
ATOM 615 N N . PRO A 1 82 ? -14.368 9.480 -27.016 1.00 31.62 82 PRO A N 1
ATOM 616 C CA . PRO A 1 82 ? -12.914 9.488 -26.947 1.00 31.62 82 PRO A CA 1
ATOM 617 C C . PRO A 1 82 ? -12.460 8.779 -25.658 1.00 31.62 82 PRO A C 1
ATOM 619 O O . PRO A 1 82 ? -12.508 9.342 -24.569 1.00 31.62 82 PRO A O 1
ATOM 622 N N . ILE A 1 83 ? -11.994 7.533 -25.782 1.00 37.31 83 ILE A N 1
ATOM 623 C CA . ILE A 1 83 ? -11.541 6.648 -24.682 1.00 37.31 83 ILE A CA 1
ATOM 624 C C . ILE A 1 83 ? -10.153 7.057 -24.116 1.00 37.31 83 ILE A C 1
ATOM 626 O O . ILE A 1 83 ? -9.609 6.422 -23.222 1.00 37.31 83 ILE A O 1
ATOM 630 N N . ASN A 1 84 ? -9.543 8.151 -24.581 1.00 36.81 84 ASN A N 1
ATOM 631 C CA . ASN A 1 84 ? -8.092 8.335 -24.483 1.00 36.81 84 ASN A CA 1
ATOM 632 C C . ASN A 1 84 ? -7.662 9.589 -23.703 1.00 36.81 84 ASN A C 1
ATOM 634 O O . ASN A 1 84 ? -7.073 10.500 -24.285 1.00 36.81 84 ASN A O 1
ATOM 638 N N . ALA A 1 85 ? -7.822 9.620 -22.377 1.00 44.94 85 ALA A N 1
ATOM 639 C CA . ALA A 1 85 ? -6.826 10.333 -21.570 1.00 44.94 85 ALA A CA 1
ATOM 640 C C . ALA A 1 85 ? -5.574 9.444 -21.536 1.00 44.94 85 ALA A C 1
ATOM 642 O O . ALA A 1 85 ? -5.415 8.589 -20.667 1.00 44.94 85 ALA A O 1
ATOM 643 N N . LYS A 1 86 ? -4.744 9.556 -22.577 1.00 55.75 86 LYS A N 1
ATOM 644 C CA . LYS A 1 86 ? -3.561 8.712 -22.771 1.00 55.75 86 LYS A CA 1
ATOM 645 C C . LYS A 1 86 ? -2.634 8.913 -21.569 1.00 55.75 86 LYS A C 1
ATOM 647 O O . LYS A 1 86 ? -2.127 10.015 -21.371 1.00 55.75 86 LYS A O 1
ATOM 652 N N . ILE A 1 87 ? -2.434 7.875 -20.754 1.00 63.09 87 ILE A N 1
ATOM 653 C CA . ILE A 1 87 ? -1.438 7.900 -19.678 1.00 63.09 87 ILE A CA 1
ATOM 654 C C . ILE A 1 87 ? -0.091 8.200 -20.336 1.00 63.09 87 ILE A C 1
ATOM 656 O O . ILE A 1 87 ? 0.425 7.394 -21.109 1.00 63.09 87 ILE A O 1
ATOM 660 N N . VAL A 1 88 ? 0.460 9.383 -20.065 1.00 76.75 88 VAL A N 1
ATOM 661 C CA . VAL A 1 88 ? 1.788 9.752 -20.553 1.00 76.75 88 VAL A CA 1
ATOM 662 C C . VAL A 1 88 ? 2.797 9.106 -19.617 1.00 76.75 88 VAL A C 1
ATOM 664 O O . VAL A 1 88 ? 2.939 9.523 -18.466 1.00 76.75 88 VAL A O 1
ATOM 667 N N . LEU A 1 89 ? 3.435 8.041 -20.090 1.00 81.12 89 LEU A N 1
ATOM 668 C CA . LEU A 1 89 ? 4.529 7.376 -19.390 1.00 81.12 89 LEU A CA 1
ATOM 669 C C . LEU A 1 89 ? 5.797 8.212 -19.542 1.00 81.12 89 LEU A C 1
ATOM 671 O O . LEU A 1 89 ? 6.130 8.637 -20.650 1.00 81.12 89 LEU A O 1
ATOM 675 N N . LYS A 1 90 ? 6.494 8.459 -18.431 1.00 85.12 90 LYS A N 1
ATOM 676 C CA . LYS A 1 90 ? 7.689 9.320 -18.419 1.00 85.12 90 LYS A CA 1
ATOM 677 C C . LYS A 1 90 ? 8.996 8.561 -18.622 1.00 85.12 90 LYS A C 1
ATOM 679 O O . LYS A 1 90 ? 9.999 9.178 -18.965 1.00 85.12 90 LYS A O 1
ATOM 684 N N . SER A 1 91 ? 8.985 7.241 -18.441 1.00 89.31 91 SER A N 1
ATOM 685 C CA . SER A 1 91 ? 10.176 6.404 -18.565 1.00 89.31 91 SER A CA 1
ATOM 686 C C . SER A 1 91 ? 10.023 5.363 -19.676 1.00 89.31 91 SER A C 1
ATOM 688 O O . SER A 1 91 ? 9.361 4.338 -19.483 1.00 89.31 91 SER A O 1
ATOM 690 N N . PRO A 1 92 ? 10.658 5.584 -20.844 1.00 91.62 92 PRO A N 1
ATOM 691 C CA . PRO A 1 92 ? 10.688 4.597 -21.919 1.00 91.62 92 PRO A CA 1
ATOM 692 C C . PRO A 1 92 ? 11.344 3.275 -21.504 1.00 91.62 92 PRO A C 1
ATOM 694 O O . PRO A 1 92 ? 10.966 2.222 -22.009 1.00 91.62 92 PRO A O 1
ATOM 697 N N . SER A 1 93 ? 12.312 3.313 -20.582 1.00 93.88 93 SER A N 1
ATOM 698 C CA . SER A 1 9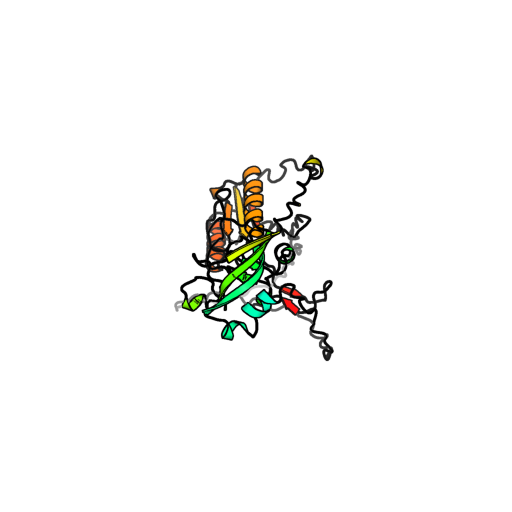3 ? 13.012 2.116 -20.106 1.00 93.88 93 SER A CA 1
ATOM 699 C C . SER A 1 93 ? 12.102 1.221 -19.259 1.00 93.88 93 SER A C 1
ATOM 701 O O . SER A 1 93 ? 12.105 0.005 -19.447 1.00 93.88 93 SER A O 1
ATOM 703 N N . ILE A 1 94 ? 11.249 1.812 -18.413 1.00 94.75 94 ILE A N 1
ATOM 704 C CA . ILE A 1 94 ? 10.227 1.069 -17.659 1.00 94.75 94 ILE A CA 1
ATOM 705 C C . ILE A 1 94 ? 9.175 0.491 -18.611 1.00 94.75 94 ILE A C 1
ATOM 707 O O . ILE A 1 94 ? 8.905 -0.706 -18.546 1.00 94.75 94 ILE A O 1
ATOM 711 N N . LEU A 1 95 ? 8.653 1.293 -19.550 1.00 92.06 95 LEU A N 1
ATOM 712 C CA . LEU A 1 95 ? 7.697 0.813 -20.559 1.00 92.06 95 LEU A CA 1
ATOM 713 C C . LEU A 1 95 ? 8.266 -0.360 -21.370 1.00 92.06 95 LEU A C 1
ATOM 715 O O . LEU A 1 95 ? 7.553 -1.305 -21.692 1.00 92.06 95 LEU A O 1
ATOM 719 N N . LYS A 1 96 ? 9.561 -0.338 -21.697 1.00 92.50 96 LYS A N 1
ATOM 720 C CA . LYS A 1 96 ? 10.205 -1.453 -22.396 1.00 92.50 96 LYS A CA 1
ATOM 721 C C . LYS A 1 96 ? 10.244 -2.721 -21.529 1.00 92.50 96 LYS A C 1
ATOM 723 O O . LYS A 1 96 ? 9.925 -3.802 -22.018 1.00 92.50 96 LYS A O 1
ATOM 728 N N . ALA A 1 97 ? 10.604 -2.584 -20.251 1.00 93.19 97 ALA A N 1
ATOM 729 C CA . ALA A 1 97 ? 10.751 -3.697 -19.309 1.00 93.19 97 ALA A CA 1
ATOM 730 C C . ALA A 1 97 ? 9.416 -4.283 -18.804 1.00 93.19 97 ALA A C 1
ATOM 732 O O . ALA A 1 97 ? 9.380 -5.406 -18.294 1.00 93.19 97 ALA A O 1
ATOM 733 N N . ARG A 1 98 ? 8.318 -3.532 -18.928 1.00 92.00 98 ARG A N 1
ATOM 734 C CA . ARG A 1 98 ? 6.988 -3.899 -18.408 1.00 92.00 98 ARG A CA 1
ATOM 735 C C . ARG A 1 98 ? 5.940 -4.111 -19.499 1.00 92.00 98 ARG A C 1
ATOM 737 O O . ARG A 1 98 ? 4.998 -4.868 -19.280 1.00 92.00 98 ARG A O 1
ATOM 744 N N . GLY A 1 99 ? 6.175 -3.542 -20.679 1.00 87.12 99 GLY A N 1
ATOM 745 C CA . GLY A 1 99 ? 5.215 -3.513 -21.772 1.00 87.12 99 GLY A CA 1
ATOM 746 C C . GLY A 1 99 ? 5.287 -4.702 -22.699 1.00 87.12 99 GLY A C 1
ATOM 747 O O . GLY A 1 99 ? 5.726 -5.791 -22.332 1.00 87.12 99 GLY A O 1
ATOM 748 N N . ALA A 1 100 ? 4.873 -4.487 -23.948 1.00 87.75 100 ALA A N 1
ATOM 749 C CA . ALA A 1 100 ? 4.789 -5.541 -24.960 1.00 87.75 100 ALA A CA 1
ATOM 750 C C . ALA A 1 100 ? 6.126 -6.266 -25.213 1.00 87.75 100 ALA A C 1
ATOM 752 O O . ALA A 1 100 ? 6.126 -7.416 -25.636 1.00 87.75 100 ALA A O 1
ATOM 753 N N . GLN A 1 101 ? 7.260 -5.611 -24.936 1.00 87.50 101 GLN A N 1
ATOM 754 C CA . GLN A 1 101 ? 8.601 -6.176 -25.120 1.00 87.50 101 GLN A CA 1
ATOM 755 C C . GLN A 1 101 ? 9.119 -6.940 -23.891 1.00 87.50 101 GLN A C 1
ATOM 757 O O . GLN A 1 101 ? 10.125 -7.638 -24.001 1.00 87.50 101 GLN A O 1
ATOM 762 N N . SER A 1 102 ? 8.443 -6.861 -22.739 1.00 90.56 102 SER A N 1
ATOM 763 C CA . SER A 1 102 ? 8.918 -7.446 -21.475 1.00 90.56 102 SER A CA 1
ATOM 764 C C . SER A 1 102 ? 9.236 -8.938 -21.590 1.00 90.56 102 SER A C 1
ATOM 766 O O . SER A 1 102 ? 10.291 -9.373 -21.142 1.00 90.56 102 SER A O 1
ATOM 768 N N . ALA A 1 103 ? 8.382 -9.706 -22.273 1.00 90.94 103 ALA A N 1
ATOM 769 C CA . ALA A 1 103 ? 8.561 -11.144 -22.461 1.00 90.94 103 ALA A CA 1
ATOM 770 C C . ALA A 1 103 ? 9.867 -11.502 -23.195 1.00 90.94 103 ALA A C 1
ATOM 772 O O . ALA A 1 103 ? 10.497 -12.500 -22.864 1.00 90.94 103 ALA A O 1
ATOM 773 N N . THR A 1 104 ? 10.290 -10.676 -24.159 1.00 93.94 104 THR A N 1
ATOM 774 C CA . THR A 1 104 ? 11.543 -10.879 -24.914 1.00 93.94 104 THR A CA 1
ATOM 775 C C . THR A 1 104 ? 12.794 -10.464 -24.148 1.00 93.94 104 THR A C 1
ATOM 777 O O . THR A 1 104 ? 13.896 -10.775 -24.578 1.00 93.94 104 THR A O 1
ATOM 780 N N . LEU A 1 105 ? 12.628 -9.750 -23.033 1.00 94.94 105 LEU A N 1
ATOM 781 C CA . LEU A 1 105 ? 13.721 -9.256 -22.196 1.00 94.94 105 LEU A CA 1
ATOM 782 C C . LEU A 1 105 ? 13.879 -10.074 -20.912 1.00 94.94 105 LEU A C 1
ATOM 784 O O . LEU A 1 105 ? 14.733 -9.759 -20.091 1.00 94.94 105 LEU A O 1
ATOM 788 N N . LEU A 1 106 ? 13.043 -11.093 -20.692 1.00 95.25 106 LEU A N 1
ATOM 789 C CA . LEU A 1 106 ? 13.166 -11.949 -19.519 1.00 95.25 106 LEU A CA 1
ATOM 790 C C . LEU A 1 106 ? 14.510 -12.682 -19.537 1.00 95.25 106 LEU A C 1
ATOM 792 O O . LEU A 1 106 ? 14.864 -13.336 -20.513 1.00 95.25 106 LEU A O 1
ATOM 796 N N . ASN A 1 107 ? 15.190 -12.636 -18.398 1.00 93.94 107 ASN A N 1
ATOM 797 C CA . ASN A 1 107 ? 16.546 -13.112 -18.130 1.00 93.94 107 ASN A CA 1
ATOM 798 C C . ASN A 1 107 ? 17.675 -12.284 -18.759 1.00 93.94 107 ASN A C 1
ATOM 800 O O . ASN A 1 107 ? 18.836 -12.637 -18.565 1.00 93.94 107 ASN A O 1
ATOM 804 N N . GLU A 1 108 ? 17.354 -11.173 -19.422 1.00 95.12 108 GLU A N 1
ATOM 805 C CA . GLU A 1 108 ? 18.339 -10.218 -19.927 1.00 95.12 108 GLU A CA 1
ATOM 806 C C . GLU A 1 108 ? 18.639 -9.132 -18.890 1.00 95.12 108 GLU A C 1
ATOM 808 O O . GLU A 1 108 ? 17.787 -8.769 -18.068 1.00 95.12 108 GLU A O 1
ATOM 813 N N . ASP A 1 109 ? 19.842 -8.567 -18.964 1.00 94.75 109 ASP A N 1
ATOM 814 C CA . ASP A 1 109 ? 20.188 -7.378 -18.194 1.00 94.75 109 ASP A CA 1
ATOM 815 C C . ASP A 1 109 ? 19.561 -6.142 -18.844 1.00 94.75 109 ASP A C 1
ATOM 817 O O . ASP A 1 109 ? 19.775 -5.834 -20.021 1.00 94.75 109 ASP A O 1
ATOM 821 N N . VAL A 1 110 ? 18.775 -5.406 -18.061 1.00 95.62 110 VAL A N 1
ATOM 822 C CA . VAL A 1 110 ? 18.085 -4.198 -18.513 1.00 95.62 110 VAL A CA 1
ATOM 823 C C . VAL A 1 110 ? 18.434 -3.023 -17.617 1.00 95.62 110 VAL A C 1
ATOM 825 O O . VAL A 1 110 ? 18.512 -3.145 -16.395 1.00 95.62 110 VAL A O 1
ATOM 828 N N . THR A 1 111 ? 18.604 -1.853 -18.228 1.00 96.31 111 THR A N 1
ATOM 829 C CA . THR A 1 111 ? 18.724 -0.592 -17.498 1.00 96.31 111 THR A CA 1
ATOM 830 C C . THR A 1 111 ? 17.370 0.093 -17.430 1.00 96.31 111 THR A C 1
ATOM 832 O O . THR A 1 111 ? 16.788 0.424 -18.464 1.00 96.31 111 THR A O 1
ATOM 835 N N . VAL A 1 112 ? 16.893 0.355 -16.216 1.00 96.38 112 VAL A N 1
ATOM 836 C CA . VAL A 1 112 ? 15.676 1.123 -15.944 1.00 96.38 112 VAL A CA 1
ATOM 837 C C . VAL A 1 112 ? 16.011 2.435 -15.253 1.00 96.38 112 VAL A C 1
ATOM 839 O O . VAL A 1 112 ? 16.875 2.506 -14.378 1.00 96.38 112 VAL A O 1
ATOM 842 N N . THR A 1 113 ? 15.316 3.490 -15.655 1.00 96.31 113 THR A N 1
ATOM 843 C CA . THR A 1 113 ? 15.487 4.847 -15.136 1.00 96.31 113 THR A CA 1
ATOM 844 C C . THR A 1 113 ? 14.167 5.370 -14.599 1.00 96.31 113 THR A C 1
ATOM 846 O O . THR A 1 113 ? 13.110 5.151 -15.194 1.00 96.31 113 THR A O 1
ATOM 849 N N . GLY A 1 114 ? 14.219 6.062 -13.468 1.00 96.00 114 GLY A N 1
ATOM 850 C CA . GLY A 1 114 ? 13.039 6.612 -12.811 1.00 96.00 114 GLY A CA 1
ATOM 851 C C . GLY A 1 114 ? 13.348 6.996 -11.375 1.00 96.00 114 GLY A C 1
ATOM 852 O O . GLY A 1 114 ? 14.486 7.318 -11.043 1.00 96.00 114 GLY A O 1
ATOM 853 N N . PHE A 1 115 ? 12.347 6.937 -10.512 1.00 95.31 115 PHE A N 1
ATOM 854 C CA . PHE A 1 115 ? 12.472 7.270 -9.103 1.00 95.31 115 PHE A CA 1
ATOM 855 C C . PHE A 1 115 ? 12.366 6.024 -8.240 1.00 95.31 115 PHE A C 1
ATOM 857 O O . PHE A 1 115 ? 11.461 5.211 -8.414 1.00 95.31 115 PHE A O 1
ATOM 864 N N . TYR A 1 116 ? 13.281 5.882 -7.291 1.00 95.81 116 TYR A N 1
ATOM 865 C CA . TYR A 1 116 ? 13.232 4.806 -6.321 1.00 95.81 116 TYR A CA 1
ATOM 866 C C . TYR A 1 116 ? 12.091 5.034 -5.330 1.00 95.81 116 TYR A C 1
ATOM 868 O O . TYR A 1 116 ? 12.014 6.080 -4.684 1.00 95.81 116 TYR A O 1
ATOM 876 N N . TYR A 1 117 ? 11.232 4.034 -5.188 1.00 92.25 117 TYR A N 1
ATOM 877 C CA . TYR A 1 117 ? 10.121 4.021 -4.253 1.00 92.25 117 TYR A CA 1
ATOM 878 C C . TYR A 1 117 ? 10.290 2.861 -3.277 1.00 92.25 117 TYR A C 1
ATOM 880 O O . TYR A 1 117 ? 10.405 1.711 -3.696 1.00 92.25 117 TYR A O 1
ATOM 888 N N . ASP A 1 118 ? 10.306 3.151 -1.977 1.00 87.38 118 ASP A N 1
ATOM 889 C CA . ASP A 1 118 ? 10.626 2.175 -0.926 1.00 87.38 118 ASP A CA 1
ATOM 890 C C . ASP A 1 118 ? 9.401 1.681 -0.138 1.00 87.38 118 ASP A C 1
ATOM 892 O O . ASP A 1 118 ? 9.517 1.335 1.041 1.00 87.38 118 ASP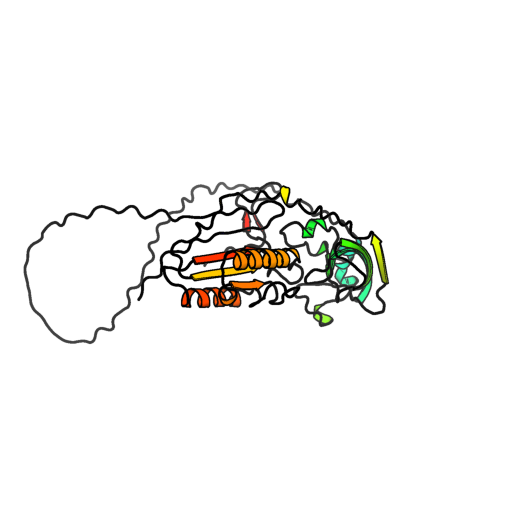 A O 1
ATOM 896 N N . GLY A 1 119 ? 8.233 1.662 -0.793 1.00 80.69 119 GLY A N 1
ATOM 897 C CA . GLY A 1 119 ? 6.988 1.138 -0.229 1.00 80.69 119 GLY A CA 1
ATOM 898 C C . GLY A 1 119 ? 7.032 -0.366 0.067 1.00 80.69 119 GLY A C 1
ATOM 899 O O . GLY A 1 119 ? 8.097 -0.973 0.146 1.00 80.69 119 GLY A O 1
ATOM 900 N N . SER A 1 120 ? 5.860 -0.985 0.242 1.00 77.38 120 SER A N 1
ATOM 901 C CA . SER A 1 120 ? 5.761 -2.413 0.592 1.00 77.38 120 SER A CA 1
ATOM 902 C C . SER A 1 120 ? 6.530 -3.326 -0.356 1.00 77.38 120 SER A C 1
ATOM 904 O O . SER A 1 120 ? 7.173 -4.274 0.086 1.00 77.38 120 SER A O 1
ATOM 906 N N . ILE A 1 121 ? 6.490 -3.000 -1.647 1.00 86.50 121 ILE A N 1
ATOM 907 C CA . ILE A 1 121 ? 7.394 -3.541 -2.650 1.00 86.50 121 ILE A CA 1
ATOM 908 C C . ILE A 1 121 ? 8.327 -2.405 -3.084 1.00 86.50 121 ILE A C 1
ATOM 910 O O . ILE A 1 121 ? 7.833 -1.368 -3.542 1.00 86.50 121 ILE A O 1
ATOM 914 N N . PRO A 1 122 ? 9.656 -2.572 -2.966 1.00 92.06 122 PRO A N 1
ATOM 915 C CA . PRO A 1 122 ? 10.595 -1.620 -3.536 1.00 92.06 122 PRO A CA 1
ATOM 916 C C . PRO A 1 122 ? 10.456 -1.629 -5.059 1.00 92.06 122 PRO A C 1
ATOM 918 O O . PRO A 1 122 ? 10.362 -2.690 -5.668 1.00 92.06 122 PRO A O 1
ATOM 921 N N . MET A 1 123 ? 10.431 -0.461 -5.689 1.00 95.50 123 MET A N 1
ATOM 922 C CA . MET A 1 123 ? 10.235 -0.334 -7.138 1.00 95.50 123 MET A CA 1
ATOM 923 C C . MET A 1 123 ? 10.970 0.885 -7.691 1.00 95.50 123 MET A C 1
ATOM 925 O O . MET A 1 123 ? 11.331 1.801 -6.949 1.00 95.50 123 MET A O 1
ATOM 929 N N . VAL A 1 124 ? 11.166 0.909 -9.006 1.00 96.56 124 VAL A N 1
ATOM 930 C CA . VAL A 1 124 ? 11.477 2.141 -9.741 1.00 96.56 124 VAL A CA 1
ATOM 931 C C . VAL A 1 124 ? 10.213 2.584 -10.462 1.00 96.56 124 VAL A C 1
ATOM 933 O O . VAL A 1 124 ? 9.620 1.788 -11.185 1.00 96.56 124 VAL A O 1
ATOM 936 N N . ILE A 1 125 ? 9.797 3.833 -10.266 1.00 94.56 125 ILE A N 1
ATOM 937 C CA . ILE A 1 125 ? 8.590 4.406 -10.875 1.00 94.56 125 ILE A CA 1
ATOM 938 C C . ILE A 1 125 ? 8.934 5.532 -11.846 1.00 94.56 125 ILE A C 1
ATOM 940 O O . ILE A 1 125 ? 9.918 6.242 -11.658 1.00 94.56 125 ILE A O 1
ATOM 944 N N . ASP A 1 126 ? 8.131 5.716 -12.890 1.00 92.50 126 ASP A N 1
ATOM 945 C CA . ASP A 1 126 ? 8.375 6.747 -13.906 1.00 92.50 126 ASP A CA 1
ATOM 946 C C . ASP A 1 126 ? 8.147 8.174 -13.373 1.00 92.50 126 ASP A C 1
ATOM 948 O O . ASP A 1 126 ? 8.799 9.118 -13.819 1.00 92.50 126 ASP A O 1
ATOM 952 N N . ASP A 1 127 ? 7.228 8.329 -12.416 1.00 87.19 127 ASP A N 1
ATOM 953 C CA . ASP A 1 127 ? 6.800 9.607 -11.857 1.00 87.19 127 ASP A CA 1
ATOM 954 C C . ASP A 1 127 ? 6.353 9.473 -10.393 1.00 87.19 127 ASP A C 1
ATOM 956 O O . ASP A 1 127 ? 5.319 8.867 -10.088 1.00 87.19 127 ASP A O 1
ATOM 960 N N . MET A 1 128 ? 7.094 10.109 -9.478 1.00 85.31 128 MET A N 1
ATOM 961 C CA . MET A 1 128 ? 6.762 10.129 -8.048 1.00 85.31 128 MET A CA 1
ATOM 962 C C . MET A 1 128 ? 5.383 10.707 -7.743 1.00 85.31 128 MET A C 1
ATOM 964 O O . MET A 1 128 ? 4.771 10.300 -6.751 1.00 85.31 128 MET A O 1
ATOM 968 N N . GLU A 1 129 ? 4.867 11.620 -8.568 1.00 80.31 129 GLU A N 1
ATOM 969 C CA . GLU A 1 129 ? 3.566 12.246 -8.318 1.00 80.31 129 GLU A CA 1
ATOM 970 C C . GLU A 1 129 ? 2.417 11.228 -8.375 1.00 80.31 129 GLU A C 1
ATOM 972 O O . GLU A 1 129 ? 1.420 11.394 -7.672 1.00 80.31 129 GLU A O 1
ATOM 977 N N . ARG A 1 130 ? 2.581 10.102 -9.087 1.00 77.88 130 ARG A N 1
ATOM 978 C CA . ARG A 1 130 ? 1.578 9.020 -9.100 1.00 77.88 130 ARG A CA 1
ATOM 979 C C . ARG A 1 130 ? 1.371 8.399 -7.721 1.00 77.88 130 ARG A C 1
ATOM 981 O O . ARG A 1 130 ? 0.258 8.033 -7.369 1.00 77.88 130 ARG A O 1
ATOM 988 N N . THR A 1 131 ? 2.415 8.362 -6.893 1.00 78.00 131 THR A N 1
ATOM 989 C CA . THR A 1 131 ? 2.323 7.851 -5.511 1.00 78.00 131 THR A CA 1
ATOM 990 C C . THR A 1 131 ? 1.682 8.842 -4.538 1.00 78.00 131 THR A C 1
ATOM 992 O O . THR A 1 131 ? 1.436 8.498 -3.377 1.00 78.00 131 THR A O 1
ATOM 995 N N . ARG A 1 132 ? 1.379 10.067 -4.985 1.00 71.00 132 ARG A N 1
ATOM 996 C CA . ARG A 1 132 ? 0.638 11.060 -4.194 1.00 71.00 132 ARG A CA 1
ATOM 997 C C . ARG A 1 132 ? -0.868 11.001 -4.421 1.00 71.00 132 ARG A C 1
ATOM 999 O O . ARG A 1 132 ? -1.609 11.494 -3.576 1.00 71.00 132 ARG A O 1
ATOM 1006 N N . VAL A 1 133 ? -1.304 10.419 -5.535 1.00 65.69 133 VAL A N 1
ATOM 1007 C CA . VAL A 1 133 ? -2.720 10.295 -5.890 1.00 65.69 133 VAL A CA 1
ATOM 1008 C C . VAL A 1 133 ? -3.228 8.926 -5.456 1.00 65.69 133 VAL A C 1
ATOM 1010 O O . VAL A 1 133 ? -2.515 7.928 -5.571 1.00 65.69 133 VAL A O 1
ATOM 1013 N N . ASP A 1 134 ? -4.452 8.890 -4.934 1.00 65.56 134 ASP A N 1
ATOM 1014 C CA . ASP A 1 134 ? -5.098 7.677 -4.439 1.00 65.56 134 ASP A CA 1
ATOM 1015 C C . ASP A 1 134 ? -5.637 6.800 -5.578 1.00 65.56 134 ASP A C 1
ATOM 1017 O O . ASP A 1 134 ? -6.840 6.668 -5.779 1.00 65.56 134 ASP A O 1
ATOM 1021 N N . MET A 1 135 ? -4.721 6.289 -6.401 1.00 66.75 135 MET A N 1
ATOM 1022 C CA . MET A 1 135 ? -5.019 5.451 -7.556 1.00 66.75 135 MET A CA 1
ATOM 1023 C C . MET A 1 135 ? -3.995 4.336 -7.725 1.00 66.75 135 MET A C 1
ATOM 1025 O O . MET A 1 135 ? -2.812 4.518 -7.425 1.00 66.75 135 MET A O 1
ATOM 1029 N N . ILE A 1 136 ? -4.466 3.225 -8.294 1.00 73.88 136 ILE A N 1
ATOM 1030 C CA . ILE A 1 136 ? -3.638 2.098 -8.716 1.00 73.88 136 ILE A CA 1
ATOM 1031 C C . ILE A 1 136 ? -2.614 2.582 -9.746 1.00 73.88 136 ILE A C 1
ATOM 1033 O O . ILE A 1 136 ? -2.959 3.269 -10.715 1.00 73.88 136 ILE A O 1
ATOM 1037 N N . LEU A 1 137 ? -1.351 2.204 -9.549 1.00 81.19 137 LEU A N 1
ATOM 1038 C CA . LEU A 1 137 ? -0.297 2.501 -10.509 1.00 81.19 137 LEU A CA 1
ATOM 1039 C C . LEU A 1 137 ? -0.510 1.693 -11.800 1.00 81.19 137 LEU A C 1
ATOM 1041 O O . LEU A 1 137 ? -0.676 0.471 -11.740 1.00 81.19 137 LEU A O 1
ATOM 1045 N N . PRO A 1 138 ? -0.458 2.328 -12.985 1.00 84.62 138 PRO A N 1
ATOM 1046 C CA . PRO A 1 138 ? -0.432 1.599 -14.247 1.00 84.62 138 PRO A CA 1
ATOM 1047 C C . PRO A 1 138 ? 0.762 0.628 -14.278 1.00 84.62 138 PRO A C 1
ATOM 1049 O O . PRO A 1 138 ? 1.875 1.060 -13.986 1.00 84.62 138 PRO A O 1
ATOM 1052 N N . PRO A 1 139 ? 0.595 -0.647 -14.676 1.00 86.56 139 PRO A N 1
ATOM 1053 C CA . PRO A 1 139 ? 1.693 -1.624 -14.678 1.00 86.56 139 PRO A CA 1
ATOM 1054 C C . PRO A 1 139 ? 2.939 -1.187 -15.461 1.00 86.56 139 PRO A C 1
ATOM 1056 O O . PRO A 1 139 ? 4.048 -1.583 -15.118 1.00 86.56 139 PRO A O 1
ATOM 1059 N N . GLU A 1 140 ? 2.754 -0.341 -16.476 1.00 89.56 140 GLU A N 1
ATOM 1060 C CA . GLU A 1 140 ? 3.803 0.222 -17.337 1.00 89.56 140 GLU A CA 1
ATOM 1061 C C . GLU A 1 140 ? 4.546 1.422 -16.733 1.00 89.56 140 GLU A C 1
ATOM 1063 O O . GLU A 1 140 ? 5.484 1.944 -17.335 1.00 89.56 140 GLU A O 1
ATOM 1068 N N . SER A 1 141 ? 4.104 1.915 -15.575 1.00 90.94 141 SER A N 1
ATOM 1069 C CA . SER A 1 141 ? 4.662 3.104 -14.928 1.00 90.94 141 SER A CA 1
ATOM 1070 C C . SER A 1 141 ? 5.621 2.770 -13.786 1.00 90.94 141 SER A C 1
ATOM 1072 O O . SER A 1 141 ? 6.140 3.679 -13.140 1.00 90.94 141 SER A O 1
ATOM 1074 N N . TYR A 1 142 ? 5.837 1.488 -13.494 1.00 94.88 142 TYR A N 1
ATOM 1075 C CA . TYR A 1 142 ? 6.757 1.042 -12.454 1.00 94.88 142 TYR A CA 1
ATOM 1076 C C . TYR A 1 142 ? 7.345 -0.327 -12.765 1.00 94.88 142 TYR A C 1
ATOM 1078 O O . TYR A 1 142 ? 6.745 -1.116 -13.485 1.00 94.88 142 TYR A O 1
ATOM 1086 N N . ILE A 1 143 ? 8.492 -0.630 -12.165 1.00 96.25 143 ILE A N 1
ATOM 1087 C CA . ILE A 1 143 ? 9.087 -1.964 -12.146 1.00 96.25 143 ILE A CA 1
ATOM 1088 C C . ILE A 1 143 ? 9.404 -2.374 -10.699 1.00 96.25 143 ILE A C 1
ATOM 1090 O O . ILE A 1 143 ? 10.187 -1.689 -10.034 1.00 96.25 143 ILE A O 1
ATOM 1094 N N . PRO A 1 144 ? 8.805 -3.466 -10.189 1.00 95.94 144 PRO A N 1
ATOM 1095 C CA . PRO A 1 144 ? 9.155 -4.049 -8.899 1.00 95.94 144 PRO A CA 1
ATOM 1096 C C . PRO A 1 144 ? 10.620 -4.473 -8.841 1.00 95.94 144 PRO A C 1
ATOM 1098 O O . PRO A 1 144 ? 11.181 -4.935 -9.834 1.00 95.94 144 PRO A O 1
ATOM 1101 N N . LEU A 1 145 ? 11.215 -4.376 -7.660 1.00 95.44 145 LEU A N 1
ATOM 1102 C CA . LEU A 1 145 ? 12.548 -4.874 -7.355 1.00 95.44 145 LEU A CA 1
ATOM 1103 C C . LEU A 1 145 ? 12.441 -6.125 -6.482 1.00 95.44 145 LEU A C 1
ATOM 1105 O O . LEU A 1 145 ? 11.576 -6.214 -5.609 1.00 95.44 145 LEU A O 1
ATOM 1109 N N . SER A 1 146 ? 13.350 -7.080 -6.674 1.00 93.19 146 SER A N 1
ATOM 1110 C CA . SER A 1 146 ? 13.378 -8.305 -5.862 1.00 93.19 146 SER A CA 1
ATOM 1111 C C . SER A 1 146 ? 13.759 -8.063 -4.398 1.00 93.19 146 SER A C 1
ATOM 1113 O O . SER A 1 146 ? 13.490 -8.908 -3.547 1.00 93.19 146 SER A O 1
ATOM 1115 N N . SER A 1 147 ? 14.419 -6.942 -4.094 1.00 91.06 147 SER A N 1
ATOM 1116 C CA . SER A 1 147 ? 14.825 -6.570 -2.739 1.00 91.06 147 SER A CA 1
ATOM 1117 C C . SER A 1 147 ? 15.001 -5.054 -2.593 1.00 91.06 147 SER A C 1
ATOM 1119 O O . SER A 1 147 ? 15.068 -4.307 -3.574 1.00 91.06 147 SER A O 1
ATOM 1121 N N . LYS A 1 148 ? 15.037 -4.582 -1.339 1.00 91.00 148 LYS A N 1
ATOM 1122 C CA . LYS A 1 148 ? 15.263 -3.169 -1.014 1.00 91.00 148 LYS A CA 1
ATOM 1123 C C . LYS A 1 148 ? 16.722 -2.803 -1.293 1.00 91.00 148 LYS A C 1
ATOM 1125 O O . LYS A 1 148 ? 17.632 -3.519 -0.887 1.00 91.00 148 LYS A O 1
ATOM 1130 N N . VAL A 1 149 ? 16.947 -1.637 -1.892 1.00 91.31 149 VAL A N 1
ATOM 1131 C CA . VAL A 1 149 ? 18.290 -1.093 -2.119 1.00 91.31 149 VAL A CA 1
ATOM 1132 C C . VAL A 1 149 ? 18.634 -0.135 -0.978 1.00 91.31 149 VAL A C 1
ATOM 1134 O O . VAL A 1 149 ? 18.129 0.985 -0.918 1.00 91.31 149 VAL A O 1
ATOM 1137 N N . SER A 1 150 ? 19.475 -0.576 -0.042 1.00 89.12 150 SER A N 1
ATOM 1138 C CA . SER A 1 150 ? 19.772 0.152 1.206 1.00 89.12 150 SER A CA 1
ATOM 1139 C C . SER A 1 150 ? 20.460 1.511 1.007 1.00 89.12 150 SER A C 1
ATOM 1141 O O . SER A 1 150 ? 20.321 2.396 1.848 1.00 89.12 150 SER A O 1
ATOM 1143 N N . SER A 1 151 ? 21.171 1.708 -0.107 1.00 90.44 151 SER A N 1
ATOM 1144 C CA . SER A 1 151 ? 21.865 2.961 -0.447 1.00 90.44 151 SER A CA 1
ATOM 1145 C C . SER A 1 151 ? 20.949 4.054 -1.029 1.00 90.44 151 SER A C 1
ATOM 1147 O O . SER A 1 151 ? 21.373 5.208 -1.211 1.00 90.44 151 SER A O 1
ATOM 1149 N N . LEU A 1 152 ? 19.690 3.717 -1.321 1.00 92.44 152 LEU A N 1
ATOM 1150 C CA . LEU A 1 152 ? 18.713 4.608 -1.940 1.00 92.44 152 LEU A CA 1
ATOM 1151 C C . LEU A 1 152 ? 17.640 5.053 -0.944 1.00 92.44 152 LEU A C 1
ATOM 1153 O O . LEU A 1 152 ? 17.231 4.312 -0.049 1.00 92.44 152 LEU A O 1
ATOM 1157 N N . ARG A 1 153 ? 17.172 6.289 -1.118 1.00 90.75 153 ARG A N 1
ATOM 1158 C CA . ARG A 1 153 ? 16.067 6.878 -0.355 1.00 90.75 153 ARG A CA 1
ATOM 1159 C C . ARG A 1 153 ? 14.856 7.047 -1.256 1.00 90.75 153 ARG A C 1
ATOM 1161 O O . ARG A 1 153 ? 15.004 7.310 -2.446 1.00 90.75 153 ARG A O 1
ATOM 1168 N N . ASN A 1 154 ? 13.665 6.941 -0.674 1.00 89.31 154 ASN A N 1
ATOM 1169 C CA . ASN A 1 154 ? 12.415 7.206 -1.379 1.00 89.31 154 ASN A CA 1
ATOM 1170 C C . ASN A 1 154 ? 12.460 8.558 -2.112 1.00 89.31 154 ASN A C 1
ATOM 1172 O O . ASN A 1 154 ? 12.726 9.591 -1.490 1.00 89.31 154 ASN A O 1
ATOM 1176 N N . GLY A 1 155 ? 12.181 8.549 -3.412 1.00 89.81 155 GLY A N 1
ATOM 1177 C CA . GLY A 1 155 ? 12.227 9.717 -4.288 1.00 89.81 155 GLY A CA 1
ATOM 1178 C C . GLY A 1 155 ? 13.595 10.041 -4.895 1.00 89.81 155 GLY A C 1
ATOM 1179 O O . GLY A 1 155 ? 13.679 11.028 -5.625 1.00 89.81 155 GLY A O 1
ATOM 1180 N N . ASP A 1 156 ? 14.653 9.265 -4.622 1.00 93.56 156 ASP A N 1
ATOM 1181 C CA . ASP A 1 156 ? 15.916 9.380 -5.364 1.00 93.56 156 ASP A CA 1
ATOM 1182 C C . ASP A 1 156 ? 15.654 9.063 -6.845 1.00 93.56 156 ASP A C 1
ATOM 1184 O O . ASP A 1 156 ? 15.048 8.043 -7.166 1.00 93.56 156 ASP A O 1
ATOM 1188 N N . GLU A 1 157 ? 16.130 9.909 -7.754 1.00 95.06 157 GLU A N 1
ATOM 1189 C CA . GLU A 1 157 ? 16.155 9.599 -9.182 1.00 95.06 157 GLU A CA 1
ATOM 1190 C C . GLU A 1 157 ? 17.348 8.682 -9.459 1.00 95.06 157 GLU A C 1
ATOM 1192 O O . GLU A 1 157 ? 18.483 8.974 -9.057 1.00 95.06 157 GLU A O 1
ATOM 1197 N N . VAL A 1 158 ? 17.100 7.554 -10.116 1.00 96.81 158 VAL A N 1
ATOM 1198 C CA . VAL A 1 158 ? 18.050 6.451 -10.248 1.00 96.81 158 VAL A CA 1
ATOM 1199 C C . VAL A 1 158 ? 18.078 5.879 -11.659 1.00 96.81 158 VAL A C 1
ATOM 1201 O O . VAL A 1 158 ? 17.102 5.929 -12.404 1.00 96.81 158 VAL A O 1
ATOM 1204 N N . SER A 1 159 ? 19.224 5.295 -11.994 1.00 96.81 159 SER A N 1
ATOM 1205 C CA . SER A 1 159 ? 19.422 4.392 -13.121 1.00 96.81 159 SER A CA 1
ATOM 1206 C C . SER A 1 159 ? 19.922 3.071 -12.552 1.00 96.81 159 SER A C 1
ATOM 1208 O O . SER A 1 159 ? 21.004 3.034 -11.960 1.00 96.81 159 SER A O 1
ATOM 1210 N N . LEU A 1 160 ? 19.125 2.014 -12.689 1.00 95.88 160 LEU A N 1
ATOM 1211 C CA . LEU A 1 160 ? 19.434 0.676 -12.192 1.00 95.88 160 LEU A CA 1
ATOM 1212 C C . LEU A 1 160 ? 19.620 -0.273 -13.366 1.00 95.88 160 LEU A C 1
ATOM 1214 O O . LEU A 1 160 ? 18.738 -0.350 -14.215 1.00 95.88 160 LEU A O 1
ATOM 1218 N N . THR A 1 161 ? 20.728 -1.007 -13.392 1.00 95.88 161 THR A N 1
ATOM 1219 C CA . THR A 1 161 ? 20.926 -2.125 -14.320 1.00 95.88 161 THR A CA 1
ATOM 1220 C C . THR A 1 161 ? 20.911 -3.423 -13.541 1.00 95.88 161 THR A C 1
ATOM 1222 O O . THR A 1 161 ? 21.701 -3.576 -12.611 1.00 95.88 161 THR A O 1
ATOM 1225 N N . GLY A 1 162 ? 20.029 -4.339 -13.925 1.00 94.38 162 GLY A N 1
ATOM 1226 C CA . GLY A 1 162 ? 19.942 -5.679 -13.354 1.00 94.38 162 GLY A CA 1
ATOM 1227 C C . GLY A 1 162 ? 19.155 -6.613 -14.264 1.00 94.38 162 GLY A C 1
ATOM 1228 O O . GLY A 1 162 ? 18.610 -6.185 -15.285 1.00 94.38 162 GLY A O 1
ATOM 1229 N N . ARG A 1 163 ? 19.074 -7.884 -13.879 1.00 95.56 163 ARG A N 1
ATOM 1230 C CA . ARG A 1 163 ? 18.379 -8.901 -14.666 1.00 95.56 163 ARG A CA 1
ATOM 1231 C C . ARG A 1 163 ? 16.866 -8.760 -14.553 1.00 95.56 163 ARG A C 1
ATOM 1233 O O . ARG A 1 163 ? 16.325 -8.736 -13.445 1.00 95.56 163 ARG A O 1
ATOM 1240 N N . LEU A 1 164 ? 16.168 -8.707 -15.682 1.00 96.25 164 LEU A N 1
ATOM 1241 C CA . LEU A 1 164 ? 14.709 -8.772 -15.702 1.00 96.25 164 LEU A CA 1
ATOM 1242 C C . LEU A 1 164 ? 14.266 -10.223 -15.494 1.00 96.25 164 LEU A C 1
ATOM 1244 O O . LEU A 1 164 ? 14.735 -11.119 -16.183 1.00 96.25 164 LEU A O 1
ATOM 1248 N N . ILE A 1 165 ? 13.353 -10.475 -14.567 1.00 95.75 165 ILE A N 1
ATOM 1249 C CA . ILE A 1 165 ? 12.920 -11.832 -14.210 1.00 95.75 165 ILE A CA 1
ATOM 1250 C C . ILE A 1 165 ? 11.400 -11.941 -14.165 1.00 95.75 165 ILE A C 1
ATOM 1252 O O . ILE A 1 165 ? 10.711 -10.950 -13.933 1.00 95.75 165 ILE A O 1
ATOM 1256 N N . ASP A 1 166 ? 10.889 -13.159 -14.348 1.00 94.56 166 ASP A N 1
ATOM 1257 C CA . ASP A 1 166 ? 9.499 -13.519 -14.056 1.00 94.56 166 ASP A CA 1
ATOM 1258 C C . ASP A 1 166 ? 9.393 -13.839 -12.551 1.00 94.56 166 ASP A C 1
ATOM 1260 O O . ASP A 1 166 ? 9.943 -14.856 -12.108 1.00 94.56 166 ASP A O 1
ATOM 1264 N N . PRO A 1 167 ? 8.701 -13.009 -11.744 1.00 91.81 167 PRO A N 1
ATOM 1265 C CA . PRO A 1 167 ? 8.642 -13.191 -10.297 1.00 91.81 167 PRO A CA 1
ATOM 1266 C C . PRO A 1 167 ? 8.110 -14.563 -9.882 1.00 91.81 167 PRO A C 1
ATOM 1268 O O . PRO A 1 167 ? 8.639 -15.165 -8.944 1.00 91.81 167 PRO A O 1
ATOM 1271 N N . ALA A 1 168 ? 7.109 -15.081 -10.603 1.00 89.06 168 ALA A N 1
ATOM 1272 C CA . ALA A 1 168 ? 6.481 -16.357 -10.286 1.00 89.06 168 ALA A CA 1
ATOM 1273 C C . ALA A 1 168 ? 7.451 -17.527 -10.496 1.00 89.06 168 ALA A C 1
ATOM 1275 O O . ALA A 1 168 ? 7.471 -18.462 -9.696 1.00 89.06 168 ALA A O 1
ATOM 1276 N N . ARG A 1 169 ? 8.296 -17.458 -11.534 1.00 89.50 169 ARG A N 1
ATOM 1277 C CA . ARG A 1 169 ? 9.315 -18.486 -11.818 1.00 89.50 169 ARG A CA 1
ATOM 1278 C C . ARG A 1 169 ? 10.545 -18.367 -10.927 1.00 89.50 169 ARG A C 1
ATOM 1280 O O . ARG A 1 169 ? 11.184 -19.374 -10.641 1.00 89.50 169 ARG A O 1
ATOM 1287 N N . SER A 1 170 ? 10.868 -17.161 -10.474 1.00 85.25 170 SER A N 1
ATOM 1288 C CA . SER A 1 170 ? 12.021 -16.899 -9.605 1.00 85.25 170 SER A CA 1
ATOM 1289 C C . SER A 1 170 ? 11.730 -17.088 -8.112 1.00 85.25 170 SER A C 1
ATOM 1291 O O . SER A 1 170 ? 12.597 -16.816 -7.285 1.00 85.25 170 SER A O 1
ATOM 1293 N N . GLY A 1 171 ? 10.520 -17.524 -7.741 1.00 85.19 171 GLY A N 1
ATOM 1294 C CA . GLY A 1 171 ? 10.128 -17.723 -6.342 1.00 85.19 171 GLY A CA 1
ATOM 1295 C C . GLY A 1 171 ? 9.879 -16.423 -5.565 1.00 85.19 171 GLY A C 1
ATOM 1296 O O . GLY A 1 171 ? 9.742 -16.455 -4.340 1.00 85.19 171 GLY A O 1
ATOM 1297 N N . LEU A 1 172 ? 9.796 -15.280 -6.253 1.00 84.50 172 LEU A N 1
ATOM 1298 C CA . LEU A 1 172 ? 9.453 -14.000 -5.642 1.00 84.50 172 LEU A CA 1
ATOM 1299 C C . LEU A 1 172 ? 7.938 -13.891 -5.475 1.00 84.50 172 LEU A C 1
ATOM 1301 O O . LEU A 1 172 ? 7.163 -14.041 -6.419 1.00 84.50 172 LEU A O 1
ATOM 1305 N N . ARG A 1 173 ? 7.502 -13.568 -4.257 1.00 82.38 173 ARG A N 1
ATOM 1306 C CA . ARG A 1 173 ? 6.084 -13.371 -3.937 1.00 82.38 173 ARG A CA 1
ATOM 1307 C C . ARG A 1 173 ? 5.609 -11.978 -4.354 1.00 82.38 173 ARG A C 1
ATOM 1309 O O . ARG A 1 173 ? 5.368 -11.124 -3.508 1.00 82.38 173 ARG A O 1
ATOM 1316 N N . LEU A 1 174 ? 5.459 -11.778 -5.661 1.00 83.88 174 LEU A N 1
ATOM 1317 C CA . LEU A 1 174 ? 4.891 -10.570 -6.270 1.00 83.88 174 LEU A CA 1
ATOM 1318 C C . LEU A 1 174 ? 3.665 -10.966 -7.122 1.00 83.88 174 LEU A C 1
ATOM 1320 O O . LEU A 1 174 ? 3.765 -11.070 -8.344 1.00 83.88 174 LEU A O 1
ATOM 1324 N N . PRO A 1 175 ? 2.523 -11.309 -6.493 1.00 75.06 175 PRO A N 1
ATOM 1325 C CA . PRO A 1 175 ? 1.369 -11.852 -7.206 1.00 75.06 175 PRO A CA 1
ATOM 1326 C C . PRO A 1 175 ? 0.816 -10.844 -8.221 1.00 75.06 175 PRO A C 1
ATOM 1328 O O . PRO A 1 175 ? 0.606 -9.683 -7.891 1.00 75.06 175 PRO A O 1
ATOM 1331 N N . GLY A 1 176 ? 0.567 -11.306 -9.449 1.00 82.69 176 GLY A N 1
ATOM 1332 C CA . GLY A 1 176 ? 0.057 -10.477 -10.549 1.00 82.69 176 GLY A CA 1
ATOM 1333 C C . GLY A 1 176 ? 1.135 -9.731 -11.344 1.00 82.69 176 GLY A C 1
ATOM 1334 O O . GLY A 1 176 ? 0.852 -9.255 -12.444 1.00 82.69 176 GLY A O 1
ATOM 1335 N N . GLU A 1 177 ? 2.374 -9.685 -10.849 1.00 90.06 177 GLU A N 1
ATOM 1336 C CA . GLU A 1 177 ? 3.486 -9.039 -11.542 1.00 90.06 177 GLU A CA 1
ATOM 1337 C C . GLU A 1 177 ? 4.078 -9.946 -12.623 1.00 90.06 177 GLU A C 1
ATOM 1339 O O . GLU A 1 177 ? 4.429 -11.097 -12.367 1.00 90.06 177 GLU A O 1
ATOM 1344 N N . LYS A 1 178 ? 4.222 -9.413 -13.841 1.00 90.75 178 LYS A N 1
ATOM 1345 C CA . LYS A 1 178 ? 4.766 -10.158 -14.994 1.00 90.75 178 LYS A CA 1
ATOM 1346 C C . LYS A 1 178 ? 6.284 -10.084 -15.107 1.00 90.75 178 LYS A C 1
ATOM 1348 O O . LYS A 1 178 ? 6.898 -10.950 -15.720 1.00 90.75 178 LYS A O 1
ATOM 1353 N N . SER A 1 179 ? 6.880 -9.034 -14.553 1.00 94.19 179 SER A N 1
ATOM 1354 C CA . SER A 1 179 ? 8.324 -8.848 -14.543 1.00 94.19 179 SER A CA 1
ATOM 1355 C C . SER A 1 179 ? 8.770 -8.053 -13.320 1.00 94.19 179 SER A C 1
ATOM 1357 O O . SER A 1 179 ? 8.051 -7.174 -12.837 1.00 94.19 179 SER A O 1
ATOM 1359 N N . ALA A 1 180 ? 9.963 -8.356 -12.824 1.00 95.81 180 ALA A N 1
ATOM 1360 C CA . ALA A 1 180 ? 10.650 -7.595 -11.787 1.00 95.81 180 ALA A CA 1
ATOM 1361 C C . ALA A 1 180 ? 12.133 -7.473 -12.133 1.00 95.81 180 ALA A C 1
ATOM 1363 O O . ALA A 1 180 ? 12.671 -8.286 -12.883 1.00 95.81 180 ALA A O 1
ATOM 1364 N N . LEU A 1 181 ? 12.797 -6.469 -11.575 1.00 95.88 181 LEU A N 1
ATOM 1365 C CA . LEU A 1 181 ? 14.243 -6.339 -11.663 1.00 95.88 181 LEU A CA 1
ATOM 1366 C C . LEU A 1 181 ? 14.885 -7.070 -10.483 1.00 95.88 181 LEU A C 1
ATOM 1368 O O . LEU A 1 181 ? 14.618 -6.755 -9.317 1.00 95.88 181 LEU A O 1
ATOM 1372 N N . GLN A 1 182 ? 15.738 -8.043 -10.778 1.00 94.75 182 GLN A N 1
ATOM 1373 C CA . GLN A 1 182 ? 16.529 -8.720 -9.768 1.00 94.75 182 GLN A CA 1
ATOM 1374 C C . GLN A 1 182 ? 17.638 -7.790 -9.266 1.00 94.75 182 GLN A C 1
ATOM 1376 O O . GLN A 1 182 ? 18.466 -7.298 -10.030 1.00 94.75 182 GLN A O 1
ATOM 1381 N N . ILE A 1 183 ? 17.648 -7.560 -7.958 1.00 89.62 183 ILE A N 1
ATOM 1382 C CA . ILE A 1 183 ? 18.684 -6.828 -7.237 1.00 89.62 183 ILE A CA 1
ATOM 1383 C C . ILE A 1 183 ? 19.614 -7.864 -6.597 1.00 89.62 183 ILE A C 1
ATOM 1385 O O . ILE A 1 183 ? 19.259 -8.494 -5.597 1.00 89.62 183 ILE A O 1
ATOM 1389 N N . GLY A 1 184 ? 20.780 -8.058 -7.217 1.00 81.12 184 GLY A N 1
ATOM 1390 C CA . GLY A 1 184 ? 21.844 -8.976 -6.799 1.00 81.12 184 GLY A CA 1
ATOM 1391 C C . GLY A 1 184 ? 23.190 -8.269 -6.611 1.00 81.12 184 GLY A C 1
ATOM 1392 O O . GLY A 1 184 ? 23.259 -7.043 -6.596 1.00 81.12 184 GLY A O 1
ATOM 1393 N N . ALA A 1 185 ? 24.271 -9.038 -6.452 1.00 75.00 185 ALA A N 1
ATOM 1394 C CA . ALA A 1 185 ? 25.629 -8.495 -6.297 1.00 75.00 185 ALA A CA 1
ATOM 1395 C C . ALA A 1 185 ? 26.155 -7.790 -7.565 1.00 75.00 185 ALA A C 1
ATOM 1397 O O . ALA A 1 185 ? 27.052 -6.956 -7.492 1.00 75.00 185 ALA A O 1
ATOM 1398 N N . ASP A 1 186 ? 25.584 -8.129 -8.713 1.00 78.19 186 ASP A N 1
ATOM 1399 C CA . ASP A 1 186 ? 25.876 -7.640 -10.058 1.00 78.19 186 ASP A CA 1
ATOM 1400 C C . ASP A 1 186 ? 25.075 -6.386 -10.447 1.00 78.19 186 ASP A C 1
ATOM 1402 O O . ASP A 1 186 ? 25.304 -5.800 -11.507 1.00 78.19 186 ASP A O 1
ATOM 1406 N N . VAL A 1 187 ? 24.153 -5.930 -9.591 1.00 88.19 187 VAL A N 1
ATOM 1407 C CA . VAL A 1 187 ? 23.334 -4.756 -9.896 1.00 88.19 187 VAL A CA 1
ATOM 1408 C C . VAL A 1 187 ? 24.197 -3.492 -9.949 1.00 88.19 187 VAL A C 1
ATOM 1410 O O . VAL A 1 187 ? 24.909 -3.141 -9.005 1.00 88.19 187 VAL A O 1
ATOM 1413 N N . THR A 1 188 ? 24.086 -2.743 -11.042 1.00 92.38 188 THR A N 1
ATOM 1414 C CA . THR A 1 188 ? 24.695 -1.412 -11.127 1.00 92.38 188 THR A CA 1
ATOM 1415 C C . THR A 1 188 ? 23.672 -0.368 -10.702 1.00 92.38 188 THR A C 1
ATOM 1417 O O . THR A 1 188 ? 22.646 -0.187 -11.358 1.00 92.38 188 THR A O 1
ATOM 1420 N N . ILE A 1 189 ? 23.954 0.340 -9.607 1.00 93.38 189 ILE A N 1
ATOM 1421 C CA . ILE A 1 189 ? 23.098 1.404 -9.069 1.00 93.38 189 ILE A CA 1
ATOM 1422 C C . ILE A 1 189 ? 23.770 2.755 -9.299 1.00 93.38 189 ILE A C 1
ATOM 1424 O O . ILE A 1 189 ? 24.818 3.045 -8.721 1.00 93.38 189 ILE A O 1
ATOM 1428 N N . ARG A 1 190 ? 23.128 3.629 -10.076 1.00 94.44 190 ARG A N 1
ATOM 1429 C CA . ARG A 1 190 ? 23.537 5.030 -10.217 1.00 94.44 190 ARG A CA 1
ATOM 1430 C C . ARG A 1 190 ? 22.447 5.953 -9.691 1.00 94.44 190 ARG A C 1
ATOM 1432 O O . ARG A 1 190 ? 21.362 6.035 -10.261 1.00 94.44 190 ARG A O 1
ATOM 1439 N N . LYS A 1 191 ? 22.765 6.709 -8.640 1.00 94.00 191 LYS A N 1
ATOM 1440 C CA . LYS A 1 191 ? 21.934 7.825 -8.176 1.00 94.00 191 LYS A CA 1
ATOM 1441 C C . LYS A 1 191 ? 22.136 9.010 -9.118 1.00 94.00 191 LYS A C 1
ATOM 1443 O O . LYS A 1 191 ? 23.225 9.573 -9.170 1.00 94.00 191 LYS A O 1
ATOM 1448 N N . VAL A 1 192 ? 21.106 9.343 -9.889 1.00 93.69 192 VAL A N 1
ATOM 1449 C CA . VAL A 1 192 ? 21.108 10.462 -10.843 1.00 93.69 192 VAL A CA 1
ATOM 1450 C C . VAL A 1 192 ? 20.898 11.771 -10.094 1.00 93.69 192 VAL A C 1
ATOM 1452 O O . VAL A 1 192 ? 21.645 12.728 -10.292 1.00 93.69 192 VAL A O 1
ATOM 1455 N N . LYS A 1 193 ? 19.914 11.796 -9.190 1.00 91.25 193 LYS A N 1
ATOM 1456 C CA . LYS A 1 193 ? 19.585 12.970 -8.384 1.00 91.25 193 LYS A CA 1
ATOM 1457 C C . LYS A 1 193 ? 19.047 12.540 -7.019 1.00 91.25 193 LYS A C 1
ATOM 1459 O O . LYS A 1 193 ? 18.215 11.638 -6.959 1.00 91.25 193 LYS A O 1
ATOM 1464 N N . PRO A 1 194 ? 19.487 13.162 -5.913 1.00 88.00 194 PRO A N 1
ATOM 1465 C CA . PRO A 1 194 ? 18.915 12.871 -4.607 1.00 88.00 194 PRO A CA 1
ATOM 1466 C C . PRO A 1 194 ? 17.458 13.341 -4.523 1.00 88.00 194 PRO A C 1
ATOM 1468 O O . PRO A 1 194 ? 17.079 14.341 -5.144 1.00 88.00 194 PRO A O 1
ATOM 1471 N N . ALA A 1 195 ? 16.666 12.657 -3.699 1.00 83.38 195 ALA A N 1
ATOM 1472 C CA . ALA A 1 195 ? 15.307 13.060 -3.378 1.00 83.38 195 ALA A CA 1
ATOM 1473 C C . ALA A 1 195 ? 15.279 14.528 -2.925 1.00 83.38 195 ALA A C 1
ATOM 1475 O O . ALA A 1 195 ? 15.954 14.926 -1.970 1.00 83.38 195 ALA A O 1
ATOM 1476 N N . ALA A 1 196 ? 14.483 15.352 -3.607 1.00 70.50 196 ALA A N 1
ATOM 1477 C CA . ALA A 1 196 ? 14.265 16.725 -3.187 1.00 70.50 196 ALA A CA 1
ATOM 1478 C C . ALA A 1 196 ? 13.340 16.716 -1.964 1.00 70.50 196 ALA A C 1
ATOM 1480 O O . ALA A 1 196 ? 12.117 16.645 -2.092 1.00 70.50 196 ALA A O 1
ATOM 1481 N N . SER A 1 197 ? 13.922 16.781 -0.768 1.00 51.84 197 SER A N 1
ATOM 1482 C CA . SER A 1 197 ? 13.196 16.956 0.490 1.00 51.84 197 SER A CA 1
ATOM 1483 C C . SER A 1 197 ? 12.403 18.268 0.463 1.00 51.84 197 SER A C 1
ATOM 1485 O O . SER A 1 197 ? 12.892 19.314 0.878 1.00 51.84 197 SER A O 1
ATOM 1487 N N . ARG A 1 198 ? 11.167 18.242 -0.039 1.00 51.12 198 ARG A N 1
ATOM 1488 C CA . ARG A 1 198 ? 10.223 19.371 0.025 1.00 51.12 198 ARG A CA 1
ATOM 1489 C C . ARG A 1 198 ? 9.039 19.067 0.934 1.00 51.12 198 ARG A C 1
ATOM 1491 O O . ARG A 1 198 ? 7.927 19.525 0.695 1.00 51.12 198 ARG A O 1
ATOM 1498 N N . TRP A 1 199 ? 9.276 18.336 2.019 1.00 45.25 199 TRP A N 1
ATOM 1499 C CA . TRP A 1 199 ? 8.367 18.406 3.154 1.00 45.25 199 TRP A CA 1
ATOM 1500 C C . TRP A 1 199 ? 8.605 19.756 3.826 1.00 45.25 199 TRP A C 1
ATOM 1502 O O . TRP A 1 199 ? 9.397 19.869 4.759 1.00 45.25 199 TRP A O 1
ATOM 1512 N N . LYS A 1 200 ? 7.939 20.808 3.333 1.00 44.41 200 LYS A N 1
ATOM 1513 C CA . LYS A 1 200 ? 7.660 21.946 4.205 1.00 44.41 200 LYS A CA 1
ATOM 1514 C C . LYS A 1 200 ? 6.825 21.360 5.330 1.00 44.41 200 LYS A C 1
ATOM 1516 O O . LYS A 1 200 ? 5.681 20.972 5.105 1.00 44.41 200 LYS A O 1
ATOM 1521 N N . ARG A 1 201 ? 7.435 21.211 6.507 1.00 43.16 201 ARG A N 1
ATOM 1522 C CA . ARG A 1 201 ? 6.701 20.966 7.743 1.00 43.16 201 ARG A CA 1
ATOM 1523 C C . ARG A 1 201 ? 5.592 22.011 7.741 1.00 43.16 201 ARG A C 1
ATOM 1525 O O . ARG A 1 201 ? 5.904 23.199 7.681 1.00 43.16 201 ARG A O 1
ATOM 1532 N N . LEU A 1 202 ? 4.333 21.578 7.662 1.00 46.97 202 LEU A N 1
ATOM 1533 C CA . LEU A 1 202 ? 3.232 22.500 7.900 1.00 46.97 202 LEU A CA 1
ATOM 1534 C C . LEU A 1 202 ? 3.534 23.100 9.263 1.00 46.97 202 LEU A C 1
ATOM 1536 O O . LEU A 1 202 ? 3.732 22.358 10.232 1.00 46.97 202 LEU A O 1
ATOM 1540 N N . ASP A 1 203 ? 3.716 24.417 9.289 1.00 44.91 203 ASP A N 1
ATOM 1541 C CA . ASP A 1 203 ? 3.949 25.107 10.539 1.00 44.91 203 ASP A CA 1
ATOM 1542 C C . ASP A 1 203 ? 2.795 24.722 11.463 1.00 44.91 203 ASP A C 1
ATOM 1544 O O . ASP A 1 203 ? 1.634 24.702 11.047 1.00 44.91 203 ASP A O 1
ATOM 1548 N N . SER A 1 204 ? 3.108 24.330 12.693 1.00 52.94 204 SER A N 1
ATOM 1549 C CA . SER A 1 204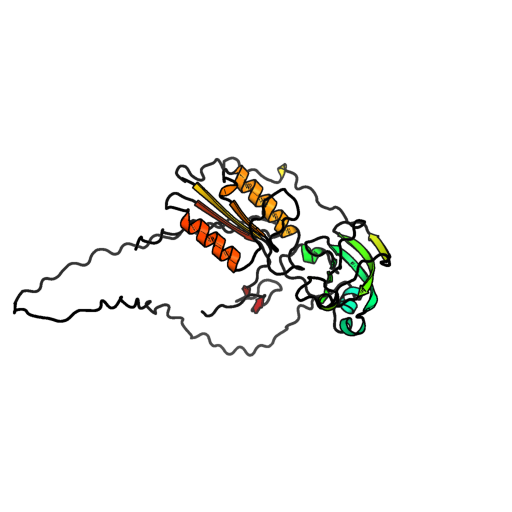 ? 2.081 23.893 13.643 1.00 52.94 204 SER A CA 1
ATOM 1550 C C . SER A 1 204 ? 1.079 25.021 13.917 1.00 52.94 204 SER A C 1
ATOM 1552 O O . SER A 1 204 ? -0.055 24.743 14.290 1.00 52.94 204 SER A O 1
ATOM 1554 N N . ALA A 1 205 ? 1.467 26.271 13.635 1.00 51.09 205 ALA A N 1
ATOM 1555 C CA . ALA A 1 205 ? 0.601 27.445 13.622 1.00 51.09 205 ALA A CA 1
ATOM 1556 C C . ALA A 1 205 ? -0.480 27.436 12.515 1.00 51.09 205 ALA A C 1
ATOM 1558 O O . ALA A 1 205 ? -1.531 28.044 12.697 1.00 51.09 205 ALA A O 1
ATOM 1559 N N . ALA A 1 206 ? -0.264 26.744 11.388 1.00 46.94 206 ALA A N 1
ATOM 1560 C CA . ALA A 1 206 ? -1.254 26.597 10.311 1.00 46.94 206 ALA A CA 1
ATOM 1561 C C . ALA A 1 206 ? -2.325 25.538 10.629 1.00 46.94 206 ALA A C 1
ATOM 1563 O O . ALA A 1 206 ? -3.396 25.528 10.023 1.00 46.94 206 ALA A O 1
ATOM 1564 N N . LEU A 1 207 ? -2.054 24.654 11.594 1.00 47.31 207 LEU A N 1
ATOM 1565 C CA . LEU A 1 207 ? -3.082 23.836 12.220 1.00 47.31 207 LEU A CA 1
ATOM 1566 C C . LEU A 1 207 ? -3.743 24.689 13.297 1.00 47.31 207 LEU A C 1
ATOM 1568 O O . LEU A 1 207 ? -3.325 24.692 14.455 1.00 47.31 207 LEU A O 1
ATOM 1572 N N . THR A 1 208 ? -4.792 25.419 12.925 1.00 44.69 208 THR A N 1
ATOM 1573 C CA . THR A 1 208 ? -5.673 26.022 13.920 1.00 44.69 208 THR A CA 1
ATOM 1574 C C . THR A 1 208 ? -6.262 24.885 14.750 1.00 44.69 208 THR A C 1
ATOM 1576 O O . THR A 1 208 ? -7.195 24.205 14.322 1.00 44.69 208 THR A O 1
ATOM 1579 N N . ARG A 1 209 ? -5.710 24.640 15.948 1.00 48.62 209 ARG A N 1
ATOM 1580 C CA . ARG A 1 209 ? -6.457 23.934 16.990 1.00 48.62 209 ARG A CA 1
ATOM 1581 C C . ARG A 1 209 ? -7.730 24.734 17.149 1.00 48.62 209 ARG A C 1
ATOM 1583 O O . ARG A 1 209 ? -7.636 25.870 17.592 1.00 48.62 209 ARG A O 1
ATOM 1590 N N . ILE A 1 210 ? -8.871 24.178 16.753 1.00 48.62 210 ILE A N 1
ATOM 1591 C CA . ILE A 1 210 ? -10.170 24.783 17.028 1.00 48.62 210 ILE A CA 1
ATOM 1592 C C . ILE A 1 210 ? -10.286 24.798 18.555 1.00 48.62 210 ILE A C 1
ATOM 1594 O O . ILE A 1 210 ? -10.493 23.733 19.153 1.00 48.62 210 ILE A O 1
ATOM 1598 N N . PRO A 1 211 ? -10.073 25.952 19.217 1.00 43.69 211 PRO A N 1
ATOM 1599 C CA . PRO A 1 211 ? -10.256 26.036 20.652 1.00 43.69 211 PRO A CA 1
ATOM 1600 C C . PRO A 1 211 ? -11.747 25.786 20.863 1.00 43.69 211 PRO A C 1
ATOM 1602 O O . PRO A 1 211 ? -12.570 26.372 20.163 1.00 43.69 211 PRO A O 1
ATOM 1605 N N . ASN A 1 212 ? -12.099 24.886 21.778 1.00 49.12 212 ASN A N 1
ATOM 1606 C CA . ASN A 1 212 ? -13.479 24.445 22.020 1.00 49.12 212 ASN A CA 1
ATOM 1607 C C . ASN A 1 212 ? -14.046 23.347 21.096 1.00 49.12 212 ASN A C 1
ATOM 1609 O O . ASN A 1 212 ? -15.244 23.089 21.157 1.00 49.12 212 ASN A O 1
ATOM 1613 N N . LEU A 1 213 ? -13.207 22.545 20.423 1.00 47.16 213 LEU A N 1
ATOM 1614 C CA . LEU A 1 213 ? -13.463 21.087 20.412 1.00 47.16 213 LEU A CA 1
ATOM 1615 C C . LEU A 1 213 ? -13.108 20.517 21.799 1.00 47.16 213 LEU A C 1
ATOM 1617 O O . LEU A 1 213 ? -12.301 19.604 21.949 1.00 47.16 213 LEU A O 1
ATOM 1621 N N . THR A 1 214 ? -13.642 21.135 22.850 1.00 46.44 214 THR A N 1
ATOM 1622 C CA . THR A 1 214 ? -13.647 20.565 24.188 1.00 46.44 214 THR A CA 1
ATOM 1623 C C . THR A 1 214 ? -14.387 19.240 24.107 1.00 46.44 214 THR A C 1
ATOM 1625 O O . THR A 1 214 ? -15.310 19.090 23.308 1.00 46.44 214 THR A O 1
ATOM 1628 N N . ASN A 1 215 ? -13.927 18.280 24.906 1.00 49.03 215 ASN A N 1
ATOM 1629 C CA . ASN A 1 215 ? -14.388 16.901 25.026 1.00 49.03 215 ASN A CA 1
ATOM 1630 C C . ASN A 1 215 ? -15.890 16.788 25.349 1.00 49.03 215 ASN A C 1
ATOM 1632 O O . ASN A 1 215 ? -16.268 16.317 26.412 1.00 49.03 215 ASN A O 1
ATOM 1636 N N . LYS A 1 216 ? -16.756 17.210 24.430 1.00 45.69 216 LYS A N 1
ATOM 1637 C CA . LYS A 1 216 ? -18.192 16.937 24.437 1.00 45.69 216 LYS A CA 1
ATOM 1638 C C . LYS A 1 216 ? -18.542 15.783 23.504 1.00 45.69 216 LYS A C 1
ATOM 1640 O O . LYS A 1 216 ? -19.710 15.524 23.238 1.00 45.69 216 LYS A O 1
ATOM 1645 N N . LEU A 1 217 ? -17.531 15.065 23.014 1.00 51.28 217 LEU A N 1
ATOM 1646 C CA . LEU A 1 217 ? -17.729 13.691 22.599 1.00 51.28 217 LEU A CA 1
ATOM 1647 C C . LEU A 1 217 ? -17.835 12.874 23.883 1.00 51.28 217 LEU A C 1
ATOM 1649 O O . LEU A 1 217 ? -16.822 12.542 24.502 1.00 51.28 217 LEU A O 1
ATOM 1653 N N . SER A 1 218 ? -19.086 12.563 24.225 1.00 53.78 218 SER A N 1
ATOM 1654 C CA . SER A 1 218 ? -19.534 11.473 25.092 1.00 53.78 218 SER A CA 1
ATOM 1655 C C . SER A 1 218 ? -19.525 11.650 26.615 1.00 53.78 218 SER A C 1
ATOM 1657 O O . SER A 1 218 ? -18.979 10.813 27.329 1.00 53.78 218 SER A O 1
ATOM 1659 N N . ASP A 1 219 ? -20.267 12.627 27.137 1.00 53.25 219 ASP A N 1
ATOM 1660 C CA . ASP A 1 219 ? -20.911 12.399 28.437 1.00 53.25 219 ASP A CA 1
ATOM 1661 C C . ASP A 1 219 ? -21.961 11.287 28.232 1.00 53.25 219 ASP A C 1
ATOM 1663 O O . ASP A 1 219 ? -23.027 11.531 27.670 1.00 53.25 219 ASP A O 1
ATOM 1667 N N . GLY A 1 220 ? -21.618 10.041 28.586 1.00 65.31 220 GLY A N 1
ATOM 1668 C CA . GLY A 1 220 ? -22.532 8.888 28.537 1.00 65.31 220 GLY A CA 1
ATOM 1669 C C . GLY A 1 220 ? -22.149 7.709 27.629 1.00 65.31 220 GLY A C 1
ATOM 1670 O O . GLY A 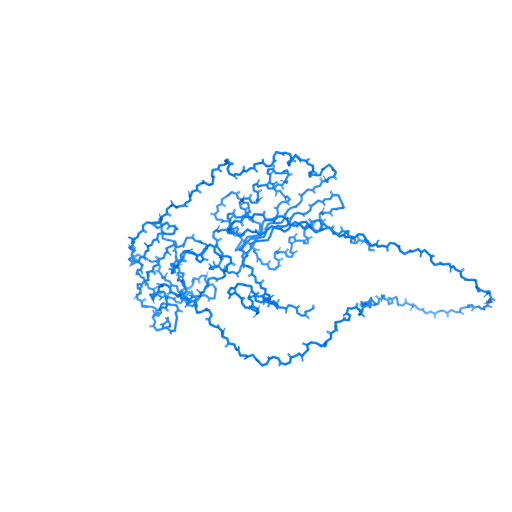1 220 ? -22.886 6.726 27.630 1.00 65.31 220 GLY A O 1
ATOM 1671 N N . VAL A 1 221 ? -21.026 7.745 26.895 1.00 70.81 221 VAL A N 1
ATOM 1672 C CA . VAL A 1 221 ? -20.552 6.550 26.157 1.00 70.81 221 VAL A CA 1
ATOM 1673 C C . VAL A 1 221 ? -19.783 5.642 27.100 1.00 70.81 221 VAL A C 1
ATOM 1675 O O . VAL A 1 221 ? -18.823 6.062 27.749 1.00 70.81 221 VAL A O 1
ATOM 1678 N N . LYS A 1 222 ? -20.209 4.384 27.161 1.00 82.56 222 LYS A N 1
ATOM 1679 C CA . LYS A 1 222 ? -19.667 3.355 28.045 1.00 82.56 222 LYS A CA 1
ATOM 1680 C C . LYS A 1 222 ? -18.295 2.879 27.571 1.00 82.56 222 LYS A C 1
ATOM 1682 O O . LYS A 1 222 ? -17.350 2.872 28.358 1.00 82.56 222 LYS A O 1
ATOM 1687 N N . SER A 1 223 ? -18.173 2.482 26.305 1.00 89.81 223 SER A N 1
ATOM 1688 C CA . SER A 1 223 ? -16.903 2.093 25.682 1.00 89.81 223 SER A CA 1
ATOM 1689 C C . SER A 1 223 ? -16.773 2.630 24.262 1.00 89.81 223 SER A C 1
ATOM 1691 O O . SER A 1 223 ? -17.747 2.787 23.534 1.00 89.81 223 SER A O 1
ATOM 1693 N N . LYS A 1 224 ? -15.528 2.890 23.855 1.00 92.56 224 LYS A N 1
ATOM 1694 C CA . LYS A 1 224 ? -15.179 3.344 22.507 1.00 92.56 224 LYS A CA 1
ATOM 1695 C C . LYS A 1 224 ? -14.404 2.251 21.780 1.00 92.56 224 LYS A C 1
ATOM 1697 O O . LYS A 1 224 ? -13.376 1.792 22.289 1.00 92.56 224 LYS A O 1
ATOM 1702 N N . TYR A 1 225 ? -14.884 1.863 20.606 1.00 96.38 225 TYR A N 1
ATOM 1703 C CA . TYR A 1 225 ? -14.273 0.885 19.710 1.00 96.38 225 TYR A CA 1
ATOM 1704 C C . TYR A 1 225 ? -13.880 1.548 18.400 1.00 96.38 225 TYR A C 1
ATOM 1706 O O . TYR A 1 225 ? -14.579 2.427 17.903 1.00 96.38 225 TYR A O 1
ATOM 1714 N N . ALA A 1 226 ? -12.771 1.114 17.814 1.00 97.44 226 ALA A N 1
ATOM 1715 C CA . ALA A 1 226 ? -12.354 1.609 16.513 1.00 97.44 226 ALA A CA 1
ATOM 1716 C C . ALA A 1 226 ? -11.898 0.481 15.595 1.00 97.44 226 ALA A C 1
ATOM 1718 O O . ALA A 1 226 ? -11.245 -0.465 16.033 1.00 97.44 226 ALA A O 1
ATOM 1719 N N . VAL A 1 227 ? -12.187 0.626 14.305 1.00 98.12 227 VAL A N 1
ATOM 1720 C CA . VAL A 1 227 ? -11.600 -0.181 13.236 1.00 98.12 227 VAL A CA 1
ATOM 1721 C C . VAL A 1 227 ? -10.865 0.746 12.280 1.00 98.12 227 VAL A C 1
ATOM 1723 O O . VAL A 1 227 ? -11.448 1.677 11.730 1.00 98.12 227 VAL A O 1
ATOM 1726 N N . ILE A 1 228 ? -9.579 0.493 12.079 1.00 97.81 228 ILE A N 1
ATOM 1727 C CA . ILE A 1 228 ? -8.736 1.189 11.110 1.00 97.81 228 ILE A CA 1
ATOM 1728 C C . ILE A 1 228 ? -8.435 0.199 9.990 1.00 97.81 228 ILE A C 1
ATOM 1730 O O . ILE A 1 228 ? -7.733 -0.782 10.224 1.00 97.81 228 ILE A O 1
ATOM 1734 N N . ILE A 1 229 ? -8.957 0.448 8.793 1.00 96.00 229 ILE A N 1
ATOM 1735 C CA . ILE A 1 229 ? -8.713 -0.348 7.586 1.00 96.00 229 ILE A CA 1
ATOM 1736 C C . ILE A 1 229 ? -7.914 0.518 6.618 1.00 96.00 229 ILE A C 1
ATOM 1738 O O . ILE A 1 229 ? -8.359 1.611 6.268 1.00 96.00 229 ILE A O 1
ATOM 1742 N N . SER A 1 230 ? -6.722 0.082 6.214 1.00 93.19 230 SER A N 1
ATOM 1743 C CA . SER A 1 230 ? -5.876 0.890 5.330 1.00 93.19 230 SER A CA 1
ATOM 1744 C C . SER A 1 230 ? -5.003 0.038 4.407 1.00 93.19 230 SER A C 1
ATOM 1746 O O . SER A 1 230 ? -4.371 -0.916 4.865 1.00 93.19 230 SER A O 1
ATOM 1748 N N . GLY A 1 231 ? -4.928 0.381 3.122 1.00 88.62 231 GLY A N 1
ATOM 1749 C CA . GLY A 1 231 ? -4.306 -0.481 2.109 1.00 88.62 231 GLY A CA 1
ATOM 1750 C C . GLY A 1 231 ? -5.102 -1.771 1.847 1.00 88.62 231 GLY A C 1
ATOM 1751 O O . GLY A 1 231 ? -6.148 -1.998 2.457 1.00 88.62 231 GLY A O 1
ATOM 1752 N N . GLY A 1 232 ? -4.555 -2.658 1.014 1.00 84.25 232 GLY A N 1
ATOM 1753 C CA . GLY A 1 232 ? -5.142 -3.977 0.751 1.00 84.25 232 GLY A CA 1
ATOM 1754 C C . GLY A 1 232 ? -5.405 -4.310 -0.714 1.00 84.25 232 GLY A C 1
ATOM 1755 O O . GLY A 1 232 ? -5.632 -5.485 -0.988 1.00 84.25 232 GLY A O 1
ATOM 1756 N N . ALA A 1 233 ? -5.328 -3.342 -1.635 1.00 79.38 233 ALA A N 1
ATOM 1757 C CA . ALA A 1 233 ? -5.538 -3.577 -3.068 1.00 79.38 233 ALA A CA 1
ATOM 1758 C C . ALA A 1 233 ? -4.645 -4.700 -3.632 1.00 79.38 233 ALA A C 1
ATOM 1760 O O . ALA A 1 233 ? -5.136 -5.746 -4.050 1.00 79.38 233 ALA A O 1
ATOM 1761 N N . ASP A 1 234 ? -3.328 -4.502 -3.599 1.00 80.56 234 ASP A N 1
ATOM 1762 C CA . ASP A 1 234 ? -2.321 -5.517 -3.897 1.00 80.56 234 ASP A CA 1
ATOM 1763 C C . ASP A 1 234 ? -0.956 -5.070 -3.351 1.00 80.56 234 ASP A C 1
ATOM 1765 O O . ASP A 1 234 ? -0.798 -3.976 -2.803 1.00 80.56 234 ASP A O 1
ATOM 1769 N N . ALA A 1 235 ? 0.048 -5.936 -3.468 1.00 79.00 235 ALA A N 1
ATOM 1770 C CA . ALA A 1 235 ? 1.354 -5.691 -2.880 1.00 79.00 235 ALA A CA 1
ATOM 1771 C C . ALA A 1 235 ? 2.079 -4.467 -3.483 1.00 79.00 235 ALA A C 1
ATOM 1773 O O . ALA A 1 235 ? 2.778 -3.768 -2.744 1.00 79.00 235 ALA A O 1
ATOM 1774 N N . ALA A 1 236 ? 1.912 -4.183 -4.781 1.00 77.69 236 ALA A N 1
ATOM 1775 C CA . ALA A 1 236 ? 2.574 -3.060 -5.456 1.00 77.69 236 ALA A CA 1
ATOM 1776 C C . ALA A 1 236 ? 1.881 -1.734 -5.125 1.00 77.69 236 ALA A C 1
ATOM 1778 O O . ALA A 1 236 ? 2.509 -0.679 -5.018 1.00 77.69 236 ALA A O 1
ATOM 1779 N N . ASN A 1 237 ? 0.580 -1.812 -4.884 1.00 78.38 237 ASN A N 1
ATOM 1780 C CA . ASN A 1 237 ? -0.277 -0.682 -4.594 1.00 78.38 237 ASN A CA 1
ATOM 1781 C C . ASN A 1 237 ? -0.408 -0.399 -3.086 1.00 78.38 237 ASN A C 1
ATOM 1783 O O . ASN A 1 237 ? -1.008 0.598 -2.700 1.00 78.38 237 ASN A O 1
ATOM 1787 N N . ASN A 1 238 ? 0.222 -1.180 -2.204 1.00 83.94 238 ASN A N 1
ATOM 1788 C CA . ASN A 1 238 ? 0.277 -0.904 -0.764 1.00 83.94 238 ASN A CA 1
ATOM 1789 C C . ASN A 1 238 ? 1.258 0.235 -0.428 1.00 83.94 238 ASN A C 1
ATOM 1791 O O . ASN A 1 238 ? 2.333 0.050 0.143 1.00 83.94 238 ASN A O 1
ATOM 1795 N N . HIS A 1 239 ? 0.881 1.459 -0.778 1.00 82.69 239 HIS A N 1
ATOM 1796 C CA . HIS A 1 239 ? 1.738 2.621 -0.616 1.00 82.69 239 HIS A CA 1
ATOM 1797 C C . HIS A 1 239 ? 2.006 3.001 0.851 1.00 82.69 239 HIS A C 1
ATOM 1799 O O . HIS A 1 239 ? 1.135 2.911 1.719 1.00 82.69 239 HIS A O 1
ATOM 1805 N N . ILE A 1 240 ? 3.197 3.554 1.121 1.00 81.88 240 ILE A N 1
ATOM 1806 C CA . ILE A 1 240 ? 3.605 4.023 2.462 1.00 81.88 240 ILE A CA 1
ATOM 1807 C C . ILE A 1 240 ? 2.644 5.072 3.058 1.00 81.88 240 ILE A C 1
ATOM 1809 O O . ILE A 1 240 ? 2.517 5.186 4.278 1.00 81.88 240 ILE A O 1
ATOM 1813 N N . ARG A 1 241 ? 1.902 5.807 2.214 1.00 80.56 241 ARG A N 1
ATOM 1814 C CA . ARG A 1 241 ? 0.864 6.756 2.654 1.00 80.56 241 ARG A CA 1
ATOM 1815 C C . ARG A 1 241 ? -0.229 6.083 3.492 1.00 80.56 241 ARG A C 1
ATOM 1817 O O . ARG A 1 241 ? -0.678 6.673 4.471 1.00 80.56 241 ARG A O 1
ATOM 1824 N N . TYR A 1 242 ? -0.600 4.843 3.169 1.00 88.75 242 TYR A N 1
ATOM 1825 C CA . TYR A 1 242 ? -1.623 4.095 3.900 1.00 88.75 242 TYR A CA 1
ATOM 1826 C C . TYR A 1 242 ? -1.153 3.730 5.302 1.00 88.75 242 TYR A C 1
ATOM 1828 O O . TYR A 1 242 ? -1.920 3.851 6.257 1.00 88.75 242 TYR A O 1
ATOM 1836 N N . TRP A 1 243 ? 0.129 3.376 5.445 1.00 89.69 243 TRP A N 1
ATOM 1837 C CA . TRP A 1 243 ? 0.737 3.169 6.756 1.00 89.69 243 TRP A CA 1
ATOM 1838 C C . TRP A 1 243 ? 0.759 4.460 7.572 1.00 89.69 243 TRP A C 1
ATOM 1840 O O . TRP A 1 243 ? 0.364 4.468 8.732 1.00 89.69 243 TRP A O 1
ATOM 1850 N N . ASN A 1 244 ? 1.146 5.583 6.962 1.00 86.19 244 ASN A N 1
ATOM 1851 C CA . ASN A 1 244 ? 1.132 6.873 7.652 1.00 86.19 244 ASN A CA 1
ATOM 1852 C C . ASN A 1 244 ? -0.273 7.248 8.153 1.00 86.19 244 ASN A C 1
ATOM 1854 O O . ASN A 1 244 ? -0.391 7.741 9.271 1.00 86.19 244 ASN A O 1
ATOM 1858 N N . CYS A 1 245 ? -1.330 6.938 7.395 1.00 87.56 245 CYS A N 1
ATOM 1859 C CA . CYS A 1 245 ? -2.709 7.143 7.847 1.00 87.56 245 CYS A CA 1
ATOM 1860 C C . CYS A 1 245 ? -3.063 6.269 9.058 1.00 87.56 245 CYS A C 1
ATOM 1862 O O . CYS A 1 245 ? -3.670 6.771 10.003 1.00 87.56 245 CYS A O 1
ATOM 1864 N N . VAL A 1 246 ? -2.633 4.998 9.076 1.00 94.00 246 VAL A N 1
ATOM 1865 C CA . VAL A 1 246 ? -2.794 4.116 10.248 1.00 94.00 246 VAL A CA 1
ATOM 1866 C C . VAL A 1 246 ? -2.134 4.736 11.472 1.00 94.00 246 VAL A C 1
ATOM 1868 O O . VAL A 1 246 ? -2.793 4.892 12.496 1.00 94.00 246 VAL A O 1
ATOM 1871 N N . LYS A 1 247 ? -0.867 5.150 11.361 1.00 91.06 247 LYS A N 1
ATOM 1872 C CA . LYS A 1 247 ? -0.113 5.747 12.475 1.00 91.06 247 LYS A CA 1
ATOM 1873 C C . LYS A 1 247 ? -0.784 7.001 13.019 1.00 91.06 247 LYS A C 1
ATOM 1875 O O . LYS A 1 247 ? -0.968 7.139 14.228 1.00 91.06 247 LYS A O 1
ATOM 1880 N N . THR A 1 248 ? -1.163 7.910 12.122 1.00 86.12 248 THR A N 1
ATOM 1881 C CA . THR A 1 248 ? -1.820 9.163 12.492 1.00 86.12 248 THR A CA 1
ATOM 1882 C C . THR A 1 248 ? -3.153 8.897 13.181 1.00 86.12 248 THR A C 1
ATOM 1884 O O . THR A 1 248 ? -3.384 9.429 14.264 1.00 86.12 248 THR A O 1
ATOM 1887 N N . MET A 1 249 ? -4.008 8.048 12.606 1.00 92.62 249 MET A N 1
ATOM 1888 C CA . MET A 1 249 ? -5.329 7.789 13.175 1.00 92.62 249 MET A CA 1
ATOM 1889 C C . MET A 1 249 ? -5.253 7.001 14.483 1.00 92.62 249 MET A C 1
ATOM 1891 O O . MET A 1 249 ? -5.938 7.350 15.440 1.00 92.62 249 MET A O 1
ATOM 1895 N N . TYR A 1 250 ? -4.386 5.989 14.562 1.00 94.19 250 TYR A N 1
ATOM 1896 C CA . TYR A 1 250 ? -4.160 5.240 15.796 1.00 94.19 250 TYR A CA 1
ATOM 1897 C C . TYR A 1 250 ? -3.739 6.182 16.931 1.00 94.19 250 TYR A C 1
ATOM 1899 O O . TYR A 1 250 ? -4.360 6.170 17.991 1.00 94.19 250 TYR A O 1
ATOM 1907 N N . SER A 1 251 ? -2.774 7.074 16.672 1.00 86.44 251 SER A N 1
ATOM 1908 C CA . SER A 1 251 ? -2.329 8.080 17.644 1.00 86.44 251 SER A CA 1
ATOM 1909 C C . SER A 1 251 ? -3.446 9.048 18.056 1.00 86.44 251 SER A C 1
ATOM 1911 O O . SER A 1 251 ? -3.596 9.341 19.242 1.00 86.44 251 SER A O 1
ATOM 1913 N N . ILE A 1 252 ? -4.260 9.526 17.107 1.00 85.31 252 ILE A N 1
ATOM 1914 C CA . ILE A 1 252 ? -5.407 10.399 17.405 1.00 85.31 252 ILE A CA 1
ATOM 1915 C C . ILE A 1 252 ? -6.410 9.682 18.313 1.00 85.31 252 ILE A C 1
ATOM 1917 O O . ILE A 1 252 ? -6.843 10.260 19.310 1.00 85.31 252 ILE A O 1
ATOM 1921 N N . LEU A 1 253 ? -6.767 8.435 18.000 1.00 90.00 253 LEU A N 1
ATOM 1922 C CA . LEU A 1 253 ? -7.763 7.673 18.753 1.00 90.00 253 LEU A CA 1
ATOM 1923 C C . LEU A 1 253 ? -7.276 7.363 20.171 1.00 90.00 253 LEU A C 1
ATOM 1925 O O . LEU A 1 253 ? -8.015 7.613 21.126 1.00 90.00 253 LEU A O 1
ATOM 1929 N N . THR A 1 254 ? -6.028 6.912 20.339 1.00 88.00 254 THR A N 1
ATOM 1930 C CA . THR A 1 254 ? -5.461 6.676 21.677 1.00 88.00 254 THR A CA 1
ATOM 1931 C C . THR A 1 254 ? -5.406 7.965 22.497 1.00 88.00 254 THR A C 1
ATOM 1933 O O . THR A 1 254 ? -5.800 7.969 23.661 1.00 88.00 254 THR A O 1
ATOM 1936 N N . ASN A 1 255 ? -5.023 9.088 21.878 1.00 83.56 255 ASN A N 1
ATOM 1937 C CA . ASN A 1 255 ? -5.017 10.401 22.537 1.00 83.56 255 ASN A CA 1
ATOM 1938 C C . ASN A 1 255 ? -6.431 10.936 22.831 1.00 83.56 255 ASN A C 1
ATOM 1940 O O . ASN A 1 255 ? -6.588 11.824 23.663 1.00 83.56 255 ASN A O 1
ATOM 1944 N N . SER A 1 256 ? -7.456 10.386 22.174 1.00 84.12 256 SER A N 1
ATOM 1945 C CA . SER A 1 256 ? -8.875 10.719 22.372 1.00 84.12 256 SER A CA 1
ATOM 1946 C C . SER A 1 256 ? -9.589 9.752 23.332 1.00 84.12 256 SER A C 1
ATOM 1948 O O . SER A 1 256 ? -10.822 9.742 23.409 1.00 84.12 256 SER A O 1
ATOM 1950 N N . GLY A 1 257 ? -8.829 8.922 24.056 1.00 86.12 257 GLY A N 1
ATOM 1951 C CA . GLY A 1 257 ? -9.340 8.034 25.103 1.00 86.12 257 GLY A CA 1
ATOM 1952 C C . GLY A 1 257 ? -9.827 6.664 24.625 1.00 86.12 257 GLY A C 1
ATOM 1953 O O . GLY A 1 257 ? -10.462 5.949 25.398 1.00 86.12 257 GLY A O 1
ATOM 1954 N N . TYR A 1 258 ? -9.545 6.265 23.380 1.00 92.50 258 TYR A N 1
ATOM 1955 C CA . TYR A 1 258 ? -9.777 4.884 22.949 1.00 92.50 258 TYR A CA 1
ATOM 1956 C C . TYR A 1 258 ? -8.705 3.976 23.559 1.00 92.50 258 TYR A C 1
ATOM 1958 O O . TYR A 1 258 ? -7.507 4.224 23.410 1.00 92.50 258 TYR A O 1
ATOM 1966 N N . LYS A 1 259 ? -9.123 2.893 24.220 1.00 94.69 259 LYS A N 1
ATOM 1967 C CA . LYS A 1 259 ? -8.187 1.876 24.713 1.00 94.69 259 LYS A CA 1
ATOM 1968 C C . LYS A 1 259 ? -7.588 1.114 23.535 1.00 94.69 259 LYS A C 1
ATOM 1970 O O . LYS A 1 259 ? -8.330 0.685 22.656 1.00 94.69 259 LYS A O 1
ATOM 1975 N N . ALA A 1 260 ? -6.278 0.877 23.558 1.00 95.00 260 ALA A N 1
ATOM 1976 C CA . ALA A 1 260 ? -5.574 0.148 22.500 1.00 95.00 260 ALA A CA 1
ATOM 1977 C C . ALA A 1 260 ? -6.223 -1.215 22.177 1.00 95.00 260 ALA A C 1
ATOM 1979 O O . ALA A 1 260 ? -6.391 -1.560 21.012 1.00 95.00 260 ALA A O 1
ATOM 1980 N N . GLU A 1 261 ? -6.678 -1.951 23.196 1.00 96.12 261 GLU A N 1
ATOM 1981 C CA . GLU A 1 261 ? -7.365 -3.247 23.055 1.00 96.12 261 GLU A CA 1
ATOM 1982 C C . GLU A 1 261 ? -8.674 -3.190 22.237 1.00 96.12 261 GLU A C 1
ATOM 1984 O O . GLU A 1 261 ? -9.040 -4.175 21.577 1.00 96.12 261 GLU A O 1
ATOM 1989 N N . ASN A 1 262 ? -9.328 -2.024 22.221 1.00 96.94 262 ASN A N 1
ATOM 1990 C CA . ASN A 1 262 ? -10.571 -1.747 21.500 1.00 96.94 262 ASN A CA 1
ATOM 1991 C C . ASN A 1 262 ? -10.343 -1.154 20.100 1.00 96.94 262 ASN A C 1
ATOM 1993 O O . ASN A 1 262 ? -11.312 -0.906 19.380 1.00 96.94 262 ASN A O 1
ATOM 1997 N N . ILE A 1 263 ? -9.089 -0.928 19.699 1.00 97.81 263 ILE A N 1
ATOM 1998 C CA . ILE A 1 263 ? -8.735 -0.459 18.358 1.00 97.81 263 ILE A CA 1
ATOM 1999 C C . ILE A 1 263 ? -8.250 -1.658 17.543 1.00 97.81 263 ILE A C 1
ATOM 2001 O O . ILE A 1 263 ? -7.195 -2.229 17.817 1.00 97.81 263 ILE A O 1
ATOM 2005 N N . LYS A 1 264 ? -9.000 -2.047 16.513 1.00 98.38 264 LYS A N 1
ATOM 2006 C CA . LYS A 1 264 ? -8.598 -3.090 15.564 1.00 98.38 264 LYS A CA 1
ATOM 2007 C C . LYS A 1 264 ? -7.999 -2.453 14.324 1.00 98.38 264 LYS A C 1
ATOM 2009 O O . LYS A 1 264 ? -8.616 -1.619 13.675 1.00 98.38 264 LYS A O 1
ATOM 2014 N N . VAL A 1 265 ? -6.780 -2.865 14.000 1.00 98.25 265 VAL A N 1
ATOM 2015 C CA . VAL A 1 265 ? -6.019 -2.361 12.852 1.00 98.25 265 VAL A CA 1
ATOM 2016 C C . VAL A 1 265 ? -5.889 -3.471 11.825 1.00 98.25 265 VAL A C 1
ATOM 2018 O O . VAL A 1 265 ? -5.276 -4.507 12.093 1.00 98.25 265 VAL A O 1
ATOM 2021 N N . ILE A 1 266 ? -6.469 -3.225 10.660 1.00 97.81 266 ILE A N 1
ATOM 2022 C CA . ILE A 1 266 ? -6.425 -4.063 9.474 1.00 97.81 266 ILE A CA 1
ATOM 2023 C C . ILE A 1 266 ? -5.591 -3.305 8.443 1.00 97.81 266 ILE A C 1
ATOM 2025 O O . ILE A 1 266 ? -5.987 -2.230 7.990 1.00 97.81 266 ILE A O 1
ATOM 2029 N N . TYR A 1 267 ? -4.421 -3.827 8.093 1.00 95.62 267 TYR A N 1
ATOM 2030 C CA . TYR A 1 267 ? -3.500 -3.116 7.209 1.00 95.62 267 TYR A CA 1
ATOM 2031 C C . TYR A 1 267 ? -2.934 -4.049 6.152 1.00 95.62 267 TYR A C 1
ATOM 2033 O O . TYR A 1 267 ? -2.264 -5.014 6.507 1.00 95.62 267 TYR A O 1
ATOM 2041 N N . ALA A 1 268 ? -3.170 -3.736 4.874 1.00 91.56 268 ALA A N 1
ATOM 2042 C CA . ALA A 1 268 ? -2.473 -4.325 3.731 1.00 91.56 268 ALA A CA 1
ATOM 2043 C C . ALA A 1 268 ? -2.263 -5.858 3.835 1.00 91.56 268 ALA A C 1
ATOM 2045 O O . ALA A 1 268 ? -3.212 -6.638 3.890 1.00 91.56 268 ALA A O 1
ATOM 2046 N N . ASP A 1 269 ? -1.006 -6.286 3.903 1.00 89.06 269 ASP A N 1
ATOM 2047 C CA . ASP A 1 269 ? -0.518 -7.663 4.010 1.00 89.06 269 ASP A CA 1
ATOM 2048 C C . ASP A 1 269 ? -0.480 -8.209 5.450 1.00 89.06 269 ASP A C 1
ATOM 2050 O O . ASP A 1 269 ? -0.059 -9.340 5.678 1.00 89.06 269 ASP A O 1
ATOM 2054 N N . GLY A 1 270 ? -0.938 -7.434 6.432 1.00 92.62 270 GLY A N 1
ATOM 2055 C CA . GLY A 1 270 ? -0.932 -7.789 7.851 1.00 92.62 270 GLY A CA 1
ATOM 2056 C C . GLY A 1 270 ? 0.366 -7.435 8.571 1.00 92.62 270 GLY A C 1
ATOM 2057 O O . GLY A 1 270 ? 0.513 -7.780 9.739 1.00 92.62 270 GLY A O 1
ATOM 2058 N N . SER A 1 271 ? 1.291 -6.732 7.909 1.00 90.06 271 SER A N 1
ATOM 2059 C CA . SER A 1 271 ? 2.578 -6.335 8.487 1.00 90.06 271 SER A CA 1
ATOM 2060 C C . SER A 1 271 ? 2.701 -4.817 8.568 1.00 90.06 271 SER A C 1
ATOM 2062 O O . SER A 1 271 ? 2.570 -4.121 7.564 1.00 90.06 271 SER A O 1
ATOM 2064 N N . GLY A 1 272 ? 2.985 -4.287 9.760 1.00 88.81 272 GLY A N 1
ATOM 2065 C CA . GLY A 1 272 ? 3.327 -2.872 9.926 1.00 88.81 272 GLY A CA 1
ATOM 2066 C C . GLY A 1 272 ? 4.632 -2.521 9.206 1.00 88.81 272 GLY A C 1
ATOM 2067 O O . GLY A 1 272 ? 5.455 -3.394 8.928 1.00 88.81 272 GLY A O 1
ATOM 2068 N N . ARG A 1 273 ? 4.838 -1.237 8.888 1.00 85.62 273 ARG A N 1
ATOM 2069 C CA . ARG A 1 273 ? 6.124 -0.769 8.320 1.00 85.62 273 ARG A CA 1
ATOM 2070 C C . ARG A 1 273 ? 7.100 -0.270 9.388 1.00 85.62 273 ARG A C 1
ATOM 2072 O O . ARG A 1 273 ? 8.268 -0.055 9.090 1.00 85.62 273 ARG A O 1
ATOM 2079 N N . ASP A 1 274 ? 6.614 -0.087 10.612 1.00 87.06 274 ASP A N 1
ATOM 2080 C CA . ASP A 1 274 ? 7.374 0.207 11.826 1.00 87.06 274 ASP A CA 1
ATOM 2081 C C . ASP A 1 274 ? 6.523 -0.176 13.064 1.00 87.06 274 ASP A C 1
ATOM 2083 O O . ASP A 1 274 ? 5.434 -0.732 12.917 1.00 87.06 274 ASP A O 1
ATOM 2087 N N . ASN A 1 275 ? 7.003 0.127 14.276 1.00 90.56 275 ASN A N 1
ATOM 2088 C CA . ASN A 1 275 ? 6.353 -0.253 15.543 1.00 90.56 275 ASN A CA 1
ATOM 2089 C C . ASN A 1 275 ? 5.417 0.821 16.132 1.00 90.56 275 ASN A C 1
ATOM 2091 O O . ASN A 1 275 ? 5.031 0.728 17.295 1.00 90.56 275 ASN A O 1
ATOM 2095 N N . SER A 1 276 ? 5.079 1.876 15.390 1.00 89.25 276 SER A N 1
ATOM 2096 C CA . SER A 1 276 ? 4.298 2.999 15.944 1.00 89.25 276 SER A CA 1
ATOM 2097 C C . SER A 1 276 ? 2.786 2.747 16.038 1.00 89.25 276 SER A C 1
ATOM 2099 O O . SER A 1 276 ? 2.082 3.511 16.698 1.00 89.25 276 SER A O 1
ATOM 2101 N N . ALA A 1 277 ? 2.284 1.682 15.412 1.00 94.25 277 ALA A N 1
ATOM 2102 C CA . ALA A 1 277 ? 0.927 1.177 15.589 1.00 94.25 277 ALA A CA 1
ATOM 2103 C C . ALA A 1 277 ? 0.925 -0.360 15.480 1.00 94.25 277 ALA A C 1
ATOM 2105 O O . ALA A 1 277 ? 1.712 -0.913 14.708 1.00 94.25 277 ALA A O 1
ATOM 2106 N N . PRO A 1 278 ? 0.054 -1.074 16.213 1.00 97.19 278 PRO A N 1
ATOM 2107 C CA . PRO A 1 278 ? -0.119 -2.508 16.023 1.00 97.19 278 PRO A CA 1
ATOM 2108 C C . PRO A 1 278 ? -0.830 -2.792 14.694 1.00 97.19 278 PRO A C 1
ATOM 2110 O O . PRO A 1 278 ? -1.706 -2.034 14.282 1.00 97.19 278 PRO A O 1
ATOM 2113 N N . VAL A 1 279 ? -0.520 -3.922 14.059 1.00 97.44 279 VAL A N 1
ATOM 2114 C CA . VAL A 1 279 ? -1.338 -4.505 12.984 1.00 97.44 279 VAL A CA 1
ATOM 2115 C C . VAL A 1 279 ? -1.879 -5.832 13.485 1.00 97.44 279 VAL A C 1
ATOM 2117 O O . VAL A 1 279 ? -1.118 -6.677 13.945 1.00 97.44 279 VAL A O 1
ATOM 2120 N N . HIS A 1 280 ? -3.198 -5.995 13.435 1.00 98.00 280 HIS A N 1
ATOM 2121 C CA . HIS A 1 280 ? -3.869 -7.179 13.968 1.00 98.00 280 HIS A CA 1
ATOM 2122 C C . HIS A 1 280 ? -4.191 -8.186 12.866 1.00 98.00 280 HIS A C 1
ATOM 2124 O O . HIS A 1 280 ? -4.132 -9.389 13.097 1.00 98.00 280 HIS A O 1
ATOM 2130 N N . PHE A 1 281 ? -4.533 -7.693 11.671 1.00 97.38 281 PHE A N 1
ATOM 2131 C CA . PHE A 1 281 ? -4.931 -8.530 10.545 1.00 97.38 281 PHE A CA 1
ATOM 2132 C C . PHE A 1 281 ? -4.482 -7.939 9.206 1.00 97.38 281 PHE A C 1
ATOM 2134 O O . PHE A 1 281 ? -4.359 -6.721 9.056 1.00 97.38 281 PHE A O 1
ATOM 2141 N N . SER A 1 282 ? -4.309 -8.807 8.207 1.00 94.94 282 SER A N 1
ATOM 2142 C CA . SER A 1 282 ? -4.234 -8.395 6.802 1.00 94.94 282 SER A CA 1
ATOM 2143 C C . SER A 1 282 ? -5.606 -7.972 6.273 1.00 94.94 282 SER A C 1
ATOM 2145 O O . SER A 1 282 ? -6.634 -8.466 6.742 1.00 94.94 282 SER A O 1
ATOM 2147 N N . ALA A 1 283 ? -5.628 -7.086 5.278 1.00 93.19 283 ALA A N 1
ATOM 2148 C CA . ALA A 1 283 ? -6.824 -6.498 4.673 1.00 93.19 283 ALA A CA 1
ATOM 2149 C C . ALA A 1 283 ? -7.555 -7.450 3.711 1.00 93.19 283 ALA A C 1
ATOM 2151 O O . ALA A 1 283 ? -7.822 -7.129 2.560 1.00 93.19 283 ALA A O 1
ATOM 2152 N N . THR A 1 284 ? -7.905 -8.644 4.194 1.00 89.94 284 THR A N 1
ATOM 2153 C CA . THR A 1 284 ? -8.721 -9.611 3.447 1.00 89.94 284 THR A CA 1
ATOM 2154 C C . THR A 1 284 ? -10.196 -9.496 3.827 1.00 89.94 284 THR A C 1
ATOM 2156 O O . THR A 1 284 ? -10.532 -9.146 4.961 1.00 89.94 284 THR A O 1
ATOM 2159 N N . ARG A 1 285 ? -11.101 -9.878 2.913 1.00 88.12 285 ARG A N 1
ATOM 2160 C CA . ARG A 1 285 ? -12.552 -9.937 3.188 1.00 88.12 285 ARG A CA 1
ATOM 2161 C C . ARG A 1 285 ? -12.869 -10.768 4.436 1.00 88.12 285 ARG A C 1
ATOM 2163 O O . ARG A 1 285 ? -13.699 -10.366 5.245 1.00 88.12 285 ARG A O 1
ATOM 2170 N N . ALA A 1 286 ? -12.186 -11.901 4.608 1.00 91.88 286 ALA A N 1
ATOM 2171 C CA . ALA A 1 286 ? -12.369 -12.783 5.756 1.00 91.88 286 ALA A CA 1
ATOM 2172 C C . ALA A 1 286 ? -11.964 -12.105 7.075 1.00 91.88 286 ALA A C 1
ATOM 2174 O O . ALA A 1 286 ? -12.709 -12.171 8.053 1.00 91.88 286 ALA A O 1
ATOM 2175 N N . HIS A 1 287 ? -10.826 -11.406 7.100 1.00 96.62 287 HIS A N 1
ATOM 2176 C CA . HIS A 1 287 ? -10.375 -10.702 8.299 1.00 96.62 287 HIS A CA 1
ATOM 2177 C C . HIS A 1 287 ? -11.252 -9.500 8.646 1.00 96.62 287 HIS A C 1
ATOM 2179 O O . HIS A 1 287 ? -11.631 -9.349 9.808 1.00 96.62 287 HIS A O 1
ATOM 2185 N N . ILE A 1 288 ? -11.645 -8.701 7.649 1.00 94.81 288 ILE A N 1
ATOM 2186 C CA . ILE A 1 288 ? -12.589 -7.589 7.834 1.00 94.81 288 ILE A CA 1
ATOM 2187 C C . ILE A 1 288 ? -13.893 -8.112 8.444 1.00 94.81 288 ILE A C 1
ATOM 2189 O O . ILE A 1 288 ? -14.338 -7.611 9.476 1.00 94.81 288 ILE A O 1
ATOM 2193 N N . TRP A 1 289 ? -14.455 -9.180 7.872 1.00 93.19 289 TRP A N 1
ATOM 2194 C CA . TRP A 1 289 ? -15.651 -9.826 8.410 1.00 93.19 289 TRP A CA 1
ATOM 2195 C C . TRP A 1 289 ? -15.456 -10.302 9.854 1.00 93.19 289 TRP A C 1
ATOM 2197 O O . TRP A 1 289 ? -16.304 -10.055 10.712 1.00 93.19 289 TRP A O 1
ATOM 2207 N N . SER A 1 290 ? -14.327 -10.955 10.145 1.00 96.81 290 SER A N 1
ATOM 2208 C CA . SER A 1 290 ? -14.040 -11.475 11.485 1.00 96.81 290 SER A CA 1
ATOM 2209 C C . SER A 1 290 ? -13.947 -10.369 12.543 1.00 96.81 290 SER A C 1
ATOM 2211 O O . SER A 1 290 ? -14.490 -10.533 13.634 1.00 96.81 290 SER A O 1
ATOM 2213 N N . VAL A 1 291 ? -13.349 -9.221 12.205 1.00 97.50 291 VAL A N 1
ATOM 2214 C CA . VAL A 1 291 ? -13.235 -8.060 13.099 1.00 97.50 291 VAL A CA 1
ATOM 2215 C C . VAL A 1 291 ? -14.601 -7.452 13.394 1.00 97.50 291 VAL A C 1
ATOM 2217 O O . VAL A 1 291 ? -14.921 -7.219 14.558 1.00 97.50 291 VAL A O 1
ATOM 2220 N N . PHE A 1 292 ? -15.438 -7.237 12.376 1.00 96.50 292 PHE A N 1
ATOM 2221 C CA . PHE A 1 292 ? -16.781 -6.700 12.610 1.00 96.50 292 PHE A CA 1
ATOM 2222 C C . PHE A 1 292 ? -17.671 -7.680 13.380 1.00 96.50 292 PHE A C 1
ATOM 2224 O O . PHE A 1 292 ? -18.452 -7.248 14.226 1.00 96.50 292 PHE A O 1
ATOM 2231 N N . LYS A 1 293 ? -17.515 -8.993 13.164 1.00 96.38 293 LYS A N 1
ATOM 2232 C CA . LYS A 1 293 ? -18.201 -10.020 13.961 1.00 96.38 293 LYS A CA 1
ATOM 2233 C C . LYS A 1 293 ? -17.763 -9.995 15.432 1.00 96.38 293 LYS A C 1
ATOM 2235 O O . LYS A 1 293 ? -18.616 -10.100 16.308 1.00 96.38 293 LYS A O 1
ATOM 2240 N N . ASP A 1 294 ? -16.465 -9.850 15.702 1.00 95.75 294 ASP A N 1
ATOM 2241 C CA . ASP A 1 294 ? -15.917 -9.729 17.062 1.00 95.75 294 ASP A CA 1
ATOM 2242 C C . ASP A 1 294 ? -16.444 -8.475 17.775 1.00 95.75 294 ASP A C 1
ATOM 2244 O O . ASP A 1 294 ? -16.938 -8.558 18.898 1.00 95.75 294 ASP A O 1
ATOM 2248 N N . ILE A 1 295 ? -16.416 -7.324 17.099 1.00 94.62 295 ILE A N 1
ATOM 2249 C CA . ILE A 1 295 ? -16.920 -6.054 17.640 1.00 94.62 295 ILE A CA 1
ATOM 2250 C C . ILE A 1 295 ? -18.426 -6.124 17.910 1.00 94.62 295 ILE A C 1
ATOM 2252 O O . ILE A 1 295 ? -18.866 -5.745 18.995 1.00 94.62 295 ILE A O 1
ATOM 2256 N N . ALA A 1 296 ? -19.214 -6.681 16.986 1.00 93.50 296 ALA A N 1
ATOM 2257 C CA . ALA A 1 296 ? -20.654 -6.863 17.175 1.00 93.50 296 ALA A CA 1
ATOM 2258 C C . ALA A 1 296 ? -20.995 -7.765 18.377 1.00 93.50 296 ALA A C 1
ATOM 2260 O O . ALA A 1 296 ? -22.059 -7.616 18.969 1.00 93.50 296 ALA A O 1
ATOM 2261 N N . GLY A 1 297 ? -20.103 -8.690 18.752 1.00 95.00 297 GLY A N 1
ATOM 2262 C CA . GLY A 1 297 ? -20.253 -9.523 19.947 1.00 95.00 297 GLY A CA 1
ATOM 2263 C C . GLY A 1 297 ? -19.902 -8.821 21.265 1.00 95.00 297 GLY A C 1
ATOM 2264 O O . GLY A 1 297 ? -20.242 -9.344 22.326 1.00 95.00 297 GLY A O 1
ATOM 2265 N N . LYS A 1 298 ? -19.220 -7.670 21.213 1.00 93.31 298 LYS A N 1
ATOM 2266 C CA . LYS A 1 298 ? -18.728 -6.924 22.386 1.00 93.31 298 LYS A CA 1
ATOM 2267 C C . LYS A 1 298 ? -19.508 -5.646 22.665 1.00 93.31 298 LYS A C 1
ATOM 2269 O O . LYS A 1 298 ? -19.579 -5.237 23.820 1.00 93.31 298 LYS A O 1
ATOM 2274 N N . MET A 1 299 ? -20.044 -5.021 21.621 1.00 92.81 299 MET A N 1
ATOM 2275 C CA . MET A 1 299 ? -20.738 -3.744 21.729 1.00 92.81 299 MET A CA 1
ATOM 2276 C C . MET A 1 299 ? -22.155 -3.882 22.285 1.00 92.81 299 MET A C 1
ATOM 2278 O O . MET A 1 299 ? -22.889 -4.814 21.944 1.00 92.81 299 MET A O 1
ATOM 2282 N N . ASP A 1 300 ? -22.564 -2.892 23.073 1.00 90.94 300 ASP A N 1
ATOM 2283 C CA . ASP A 1 300 ? -23.951 -2.665 23.473 1.00 90.94 300 ASP A CA 1
ATOM 2284 C C . ASP A 1 300 ? -24.448 -1.252 23.104 1.00 90.94 300 ASP A C 1
ATOM 2286 O O . ASP A 1 300 ? -23.767 -0.483 22.430 1.00 90.94 300 ASP A O 1
ATOM 2290 N N . ALA A 1 301 ? -25.686 -0.924 23.490 1.00 86.44 301 ALA A N 1
ATOM 2291 C CA . ALA A 1 301 ? -26.354 0.324 23.113 1.00 86.44 301 ALA A CA 1
ATOM 2292 C C . ALA A 1 301 ? -25.700 1.599 23.684 1.00 86.44 301 ALA A C 1
ATOM 2294 O O . ALA A 1 301 ? -26.080 2.695 23.274 1.00 86.44 301 ALA A O 1
ATOM 2295 N N . GLY A 1 302 ? -24.772 1.474 24.637 1.00 85.75 302 GLY A N 1
ATOM 2296 C CA . GLY A 1 302 ? -24.020 2.594 25.200 1.00 85.75 302 GLY A CA 1
ATOM 2297 C C . GLY A 1 302 ? -22.634 2.786 24.587 1.00 85.75 302 GLY A C 1
ATOM 2298 O O . GLY A 1 302 ? -21.906 3.659 25.057 1.00 85.75 302 GLY A O 1
ATOM 2299 N N . ASP A 1 303 ? -22.242 1.980 23.599 1.00 90.50 303 ASP A N 1
ATOM 2300 C CA . ASP A 1 303 ? -20.901 2.004 23.017 1.00 90.50 303 ASP A CA 1
ATOM 2301 C C . ASP A 1 303 ? -20.839 2.756 21.680 1.00 90.50 303 ASP A C 1
ATOM 2303 O O . ASP A 1 303 ? -21.779 2.734 20.886 1.00 90.50 303 ASP A O 1
ATOM 2307 N N . ASP A 1 304 ? -19.674 3.338 21.392 1.00 90.88 304 ASP A N 1
ATOM 2308 C CA . ASP A 1 304 ? -19.379 3.999 20.119 1.00 90.88 304 ASP A CA 1
ATOM 2309 C C . ASP A 1 304 ? -18.436 3.158 19.257 1.00 90.88 304 ASP A C 1
ATOM 2311 O O . ASP A 1 304 ? -17.458 2.588 19.749 1.00 90.88 304 ASP A O 1
ATOM 2315 N N . LEU A 1 305 ? -18.687 3.158 17.945 1.00 93.81 305 LEU A N 1
ATOM 2316 C CA . LEU A 1 305 ? -17.798 2.583 16.939 1.00 93.81 305 LEU A CA 1
ATOM 2317 C C . LEU A 1 305 ? -17.326 3.649 15.952 1.00 93.81 305 LEU A C 1
ATOM 2319 O O . LEU A 1 305 ? -18.124 4.232 15.221 1.00 93.81 305 LEU A O 1
ATOM 2323 N N . PHE A 1 306 ? -16.012 3.827 15.865 1.00 94.81 306 PHE A N 1
ATOM 2324 C CA . PHE A 1 306 ? -15.357 4.588 14.808 1.00 94.81 306 PHE A CA 1
ATOM 2325 C C . PHE A 1 306 ? -14.801 3.651 13.728 1.00 94.81 306 PHE A C 1
ATOM 2327 O O . PHE A 1 306 ? -14.191 2.630 14.041 1.00 94.81 306 PHE A O 1
ATOM 2334 N N . VAL A 1 307 ? -14.960 4.004 12.451 1.00 94.75 307 VAL A N 1
ATOM 2335 C CA . VAL A 1 307 ? -14.406 3.224 11.335 1.00 94.75 307 VAL A CA 1
ATOM 2336 C C . VAL A 1 307 ? -13.672 4.149 10.372 1.00 94.75 307 VAL A C 1
ATOM 2338 O O . VAL A 1 307 ? -14.283 5.010 9.748 1.00 94.75 307 VAL A O 1
ATOM 2341 N N . MET A 1 308 ? -12.368 3.935 10.206 1.00 93.94 308 MET A N 1
ATOM 2342 C CA . MET A 1 308 ? -11.588 4.544 9.129 1.00 93.94 308 MET A CA 1
ATOM 2343 C C . MET A 1 308 ? -11.357 3.516 8.029 1.00 93.94 308 MET A C 1
ATOM 2345 O O . MET A 1 308 ? -10.937 2.395 8.313 1.00 93.94 308 MET A O 1
ATOM 2349 N N . ILE A 1 309 ? -11.571 3.923 6.780 1.00 90.88 309 ILE A N 1
ATOM 2350 C CA . ILE A 1 309 ? -11.217 3.143 5.595 1.00 90.88 309 ILE A CA 1
ATOM 2351 C C . ILE A 1 309 ? -10.381 4.043 4.697 1.00 90.88 309 ILE A C 1
ATOM 2353 O O . ILE A 1 309 ? -10.819 5.137 4.347 1.00 90.88 309 ILE A O 1
ATOM 2357 N N . ASN A 1 310 ? -9.174 3.602 4.359 1.00 85.94 310 ASN A N 1
ATOM 2358 C CA . ASN A 1 310 ? -8.266 4.367 3.519 1.00 85.94 310 ASN A CA 1
ATOM 2359 C C . ASN A 1 310 ? -7.405 3.443 2.655 1.00 85.94 310 ASN A C 1
ATOM 2361 O O . ASN A 1 310 ? -6.344 2.982 3.063 1.00 85.94 310 ASN A O 1
ATOM 2365 N N . ASP A 1 311 ? -7.860 3.177 1.449 1.00 80.56 311 ASP A N 1
ATOM 2366 C CA . ASP A 1 311 ? -7.125 2.447 0.421 1.00 80.56 311 ASP A CA 1
ATOM 2367 C C . ASP A 1 311 ? -7.482 3.069 -0.930 1.00 80.56 311 ASP A C 1
ATOM 2369 O O . ASP A 1 311 ? -8.261 4.022 -0.968 1.00 80.56 311 ASP A O 1
ATOM 2373 N N . HIS A 1 312 ? -6.965 2.512 -2.021 1.00 73.12 312 HIS A N 1
ATOM 2374 C CA . HIS A 1 312 ? -7.422 2.824 -3.367 1.00 73.12 312 HIS A CA 1
ATOM 2375 C C . HIS A 1 312 ? -8.947 2.743 -3.449 1.00 73.12 312 HIS A C 1
ATOM 2377 O O . HIS A 1 312 ? -9.552 1.681 -3.286 1.00 73.12 312 HIS A O 1
ATOM 2383 N N . GLY A 1 313 ? -9.576 3.882 -3.719 1.00 63.78 313 GLY A N 1
ATOM 2384 C CA . GLY A 1 313 ? -10.990 3.932 -4.046 1.00 63.78 313 GLY A CA 1
ATOM 2385 C C . GLY A 1 313 ? -11.236 3.349 -5.434 1.00 63.78 313 GLY A C 1
ATOM 2386 O O . GLY A 1 313 ? -10.652 3.802 -6.417 1.00 63.78 313 GLY A O 1
ATOM 2387 N N . GLY A 1 314 ? -12.136 2.372 -5.518 1.00 64.94 314 GLY A N 1
ATOM 2388 C CA . GLY A 1 314 ? -12.788 2.009 -6.768 1.00 64.94 314 GLY A CA 1
ATOM 2389 C C . GLY A 1 314 ? -14.235 2.488 -6.795 1.00 64.94 314 GLY A C 1
ATOM 2390 O O . GLY A 1 314 ? -14.795 2.873 -5.768 1.00 64.94 314 GLY A O 1
ATOM 2391 N N . GLY A 1 315 ? -14.877 2.476 -7.958 1.00 65.06 315 GLY A N 1
ATOM 2392 C CA . GLY A 1 315 ? -16.291 2.835 -8.022 1.00 65.06 315 GLY A CA 1
ATOM 2393 C C . GLY A 1 315 ? -16.830 3.023 -9.423 1.00 65.06 315 GLY A C 1
ATOM 2394 O O . GLY A 1 315 ? -16.110 2.908 -10.409 1.00 65.06 315 GLY A O 1
ATOM 2395 N N . PHE A 1 316 ? -18.121 3.327 -9.499 1.00 68.25 316 PHE A N 1
ATOM 2396 C CA . PHE A 1 316 ? -18.790 3.643 -10.749 1.00 68.25 316 PHE A CA 1
ATOM 2397 C C . PHE A 1 316 ? -19.085 5.142 -10.805 1.00 68.25 316 PHE A C 1
ATOM 2399 O O . PHE A 1 316 ? -19.881 5.659 -10.017 1.00 68.25 316 PHE A O 1
ATOM 2406 N N . LEU A 1 317 ? -18.449 5.853 -11.733 1.00 60.69 317 LEU A N 1
ATOM 2407 C CA . LEU A 1 317 ? -18.839 7.219 -12.053 1.00 60.69 317 LEU A CA 1
ATOM 2408 C C . LEU A 1 317 ? -20.111 7.165 -12.897 1.00 60.69 317 LEU A C 1
ATOM 2410 O O . LEU A 1 317 ? -20.092 6.631 -13.998 1.00 60.69 317 LEU A O 1
ATOM 2414 N N . THR A 1 318 ? -21.213 7.718 -12.387 1.00 75.62 318 THR A N 1
ATOM 2415 C CA . THR A 1 318 ? -22.486 7.871 -13.123 1.00 75.62 318 THR A CA 1
ATOM 2416 C C . THR A 1 318 ? -22.553 9.165 -13.934 1.00 75.62 318 THR A C 1
ATOM 2418 O O . THR A 1 318 ? -23.451 9.345 -14.751 1.00 75.62 318 THR A O 1
ATOM 2421 N N . ARG A 1 319 ? -21.598 10.072 -13.713 1.00 57.69 319 ARG A N 1
ATOM 2422 C CA . ARG A 1 319 ? -21.369 11.292 -14.495 1.00 57.69 319 ARG A CA 1
ATOM 2423 C C . ARG A 1 319 ? -19.875 11.602 -14.541 1.00 57.69 319 ARG A C 1
ATOM 2425 O O . ARG A 1 319 ? -19.137 11.178 -13.655 1.00 57.69 319 ARG A O 1
ATOM 2432 N N . ASP A 1 320 ? -19.458 12.368 -15.538 1.00 56.31 320 ASP A N 1
ATOM 2433 C CA . ASP A 1 320 ? -18.080 12.843 -15.659 1.00 56.31 320 ASP A CA 1
ATOM 2434 C C . ASP A 1 320 ? -17.679 13.709 -14.448 1.00 56.31 320 ASP A C 1
ATOM 2436 O O . ASP A 1 320 ? -18.463 14.534 -13.967 1.00 56.31 320 ASP A O 1
ATOM 2440 N N . ILE A 1 321 ? -16.442 13.539 -13.968 1.00 46.06 321 ILE A N 1
ATOM 2441 C CA . ILE A 1 321 ? -15.834 14.344 -12.898 1.00 46.06 321 ILE A CA 1
ATOM 2442 C C . ILE A 1 321 ? -14.410 14.724 -13.325 1.00 46.06 321 ILE A C 1
ATOM 2444 O O . ILE A 1 321 ? -13.482 13.918 -13.265 1.00 46.06 321 ILE A O 1
ATOM 2448 N N . GLY A 1 322 ? -14.219 15.975 -13.755 1.00 69.69 322 GLY A N 1
ATOM 2449 C CA . GLY A 1 322 ? -12.922 16.464 -14.235 1.00 69.69 322 GLY A CA 1
ATOM 2450 C C . GLY A 1 322 ? -12.453 15.715 -15.488 1.00 69.69 322 GLY A C 1
ATOM 2451 O O . GLY A 1 322 ? -13.144 15.709 -16.505 1.00 69.69 322 GLY A O 1
ATOM 2452 N N . THR A 1 323 ? -11.276 15.085 -15.420 1.00 52.00 323 THR A N 1
ATOM 2453 C CA . THR A 1 323 ? -10.743 14.225 -16.494 1.00 52.00 323 THR A CA 1
ATOM 2454 C C . THR A 1 323 ? -11.250 12.782 -16.427 1.00 52.00 323 THR A C 1
ATOM 2456 O O . THR A 1 323 ? -11.013 12.021 -17.365 1.00 52.00 323 THR A O 1
ATOM 2459 N N . TYR A 1 324 ? -11.942 12.393 -15.352 1.00 48.12 324 TYR A N 1
ATOM 2460 C CA . TYR A 1 324 ? -12.525 11.061 -15.194 1.00 48.12 324 TYR A CA 1
ATOM 2461 C C . TYR A 1 324 ? -13.918 11.012 -15.834 1.00 48.12 324 TYR A C 1
ATOM 2463 O O . TYR A 1 324 ? -14.735 11.916 -15.651 1.00 48.12 324 TYR A O 1
ATOM 2471 N N . LYS A 1 325 ? -14.176 9.962 -16.614 1.00 70.19 325 LYS A N 1
ATOM 2472 C CA . LYS A 1 325 ? -15.411 9.752 -17.377 1.00 70.19 325 LYS A CA 1
ATOM 2473 C C . LYS A 1 325 ? -16.380 8.849 -16.630 1.00 70.19 325 LYS A C 1
ATOM 2475 O O . LYS A 1 325 ? -15.965 8.102 -15.757 1.00 70.19 325 LYS A O 1
ATOM 2480 N N . VAL A 1 326 ? -17.662 8.880 -16.988 1.00 71.50 326 VAL A N 1
ATOM 2481 C CA . VAL A 1 326 ? -18.613 7.829 -16.578 1.00 71.50 326 VAL A CA 1
ATOM 2482 C C . VAL A 1 326 ? -18.001 6.450 -16.826 1.00 71.50 326 VAL A C 1
ATOM 2484 O O . VAL A 1 326 ? -17.527 6.175 -17.928 1.00 71.50 326 VAL A O 1
ATOM 2487 N N . GLY A 1 327 ? -18.007 5.578 -15.822 1.00 73.94 327 GLY A N 1
ATOM 2488 C CA . GLY A 1 327 ? -17.419 4.252 -15.962 1.00 73.94 327 GLY A CA 1
ATOM 2489 C C . GLY A 1 327 ? -17.028 3.600 -14.649 1.00 73.94 327 GLY A C 1
ATOM 2490 O O . GLY A 1 327 ? -17.071 4.210 -13.583 1.00 73.94 327 GLY A O 1
ATOM 2491 N N . ASN A 1 328 ? -16.655 2.327 -14.749 1.00 73.56 328 ASN A N 1
ATOM 2492 C CA . ASN A 1 328 ? -16.179 1.541 -13.626 1.00 73.56 328 ASN A CA 1
ATOM 2493 C C . ASN A 1 328 ? -14.658 1.688 -13.467 1.00 73.56 328 ASN A C 1
ATOM 2495 O O . ASN A 1 328 ? -13.892 1.327 -14.358 1.00 73.56 328 ASN A O 1
ATOM 2499 N N . TYR A 1 329 ? -14.236 2.171 -12.309 1.00 67.88 329 TYR A N 1
ATOM 2500 C CA . TYR A 1 329 ? -12.851 2.348 -11.901 1.00 67.88 329 TYR A CA 1
ATOM 2501 C C . TYR A 1 329 ? -12.510 1.302 -10.845 1.00 67.88 329 TYR A C 1
ATOM 2503 O O . TYR A 1 329 ? -12.387 1.623 -9.674 1.00 67.88 329 TYR A O 1
ATOM 2511 N N . GLY A 1 330 ? -12.431 0.029 -11.234 1.00 62.97 330 GLY A N 1
ATOM 2512 C CA . GLY A 1 330 ? -12.022 -1.051 -10.325 1.00 62.97 330 GLY A CA 1
ATOM 2513 C C . GLY A 1 330 ? -13.043 -1.446 -9.248 1.00 62.97 330 GLY A C 1
ATOM 2514 O O . GLY A 1 330 ? -12.716 -2.247 -8.379 1.00 62.97 330 GLY A O 1
ATOM 2515 N N . GLY A 1 331 ? -14.275 -0.928 -9.293 1.00 60.59 331 GLY A N 1
ATOM 2516 C CA . GLY A 1 331 ? -15.376 -1.455 -8.490 1.00 60.59 331 GLY A CA 1
ATOM 2517 C C . GLY A 1 331 ? -15.912 -2.767 -9.072 1.00 60.59 331 GLY A C 1
ATOM 2518 O O . GLY A 1 331 ? -15.827 -3.016 -10.272 1.00 60.59 331 GLY A O 1
ATOM 2519 N N . VAL A 1 332 ? -16.510 -3.615 -8.242 1.00 54.78 332 VAL A N 1
ATOM 2520 C CA . VAL A 1 332 ? -17.383 -4.702 -8.707 1.00 54.78 332 VAL A CA 1
ATOM 2521 C C . VAL A 1 332 ? -18.785 -4.334 -8.251 1.00 54.78 332 VAL A C 1
ATOM 2523 O O . VAL A 1 332 ? -18.996 -4.105 -7.062 1.00 54.78 332 VAL A O 1
ATOM 2526 N N . VAL A 1 333 ? -19.729 -4.219 -9.189 1.00 53.59 333 VAL A N 1
ATOM 2527 C CA . VAL A 1 333 ? -21.144 -4.103 -8.823 1.00 53.59 333 VAL A CA 1
ATOM 2528 C C . VAL A 1 333 ? -21.581 -5.496 -8.399 1.00 53.59 333 VAL A C 1
ATOM 2530 O O . VAL A 1 333 ? -21.731 -6.386 -9.235 1.00 53.59 333 VAL A O 1
ATOM 2533 N N . ASP A 1 334 ? -21.680 -5.695 -7.091 1.00 48.91 334 ASP A N 1
ATOM 2534 C CA . ASP A 1 334 ? -22.268 -6.897 -6.521 1.00 48.91 334 ASP A CA 1
ATOM 2535 C C . ASP A 1 334 ? -23.784 -6.792 -6.737 1.00 48.91 334 ASP A C 1
ATOM 2537 O O . ASP A 1 334 ? -24.449 -5.970 -6.112 1.00 48.91 334 ASP A O 1
ATOM 2541 N N . TRP A 1 335 ? -24.304 -7.538 -7.714 1.00 42.66 335 TRP A N 1
ATOM 2542 C CA . TRP A 1 335 ? -25.738 -7.610 -8.025 1.00 42.66 335 TRP A CA 1
ATOM 2543 C C . TRP A 1 335 ? -26.470 -8.645 -7.153 1.00 42.66 335 TRP A C 1
ATOM 2545 O O . TRP A 1 335 ? -27.553 -9.089 -7.535 1.00 42.66 335 TRP A O 1
ATOM 2555 N N . SER A 1 336 ? -25.857 -9.082 -6.044 1.00 39.41 336 SER A N 1
ATOM 2556 C CA . SER A 1 336 ? -26.472 -10.029 -5.107 1.00 39.41 336 SER A CA 1
ATOM 2557 C C . SER A 1 336 ? -27.497 -9.394 -4.175 1.00 39.41 336 SER A C 1
ATOM 2559 O O . SER A 1 336 ? -27.336 -8.214 -3.787 1.00 39.41 336 SER A O 1
#